Protein AF-A0A956WLN3-F1 (afdb_monomer_lite)

pLDDT: mean 71.47, std 18.74, range [40.53, 96.94]

Radius of gyration: 39.25 Å; chains: 1; bounding box: 76×73×171 Å

Structure (mmCIF, N/CA/C/O backbone):
data_AF-A0A956WLN3-F1
#
_entry.id   AF-A0A956WLN3-F1
#
loop_
_atom_site.group_PDB
_atom_site.id
_atom_site.type_symbol
_atom_site.label_atom_id
_atom_site.label_alt_id
_atom_site.label_comp_id
_atom_site.label_asym_id
_atom_site.label_entity_id
_atom_site.label_seq_id
_atom_site.pdbx_PDB_ins_code
_atom_site.Cartn_x
_atom_site.Cartn_y
_atom_site.Cartn_z
_atom_site.occupancy
_atom_site.B_iso_or_equiv
_atom_site.auth_seq_id
_atom_site.auth_comp_id
_atom_site.auth_asym_id
_atom_site.auth_atom_id
_atom_site.pdbx_PDB_model_num
ATOM 1 N N . MET A 1 1 ? 32.092 -41.148 -81.236 1.00 49.31 1 MET A N 1
ATOM 2 C CA . MET A 1 1 ? 33.300 -40.327 -81.467 1.00 49.31 1 MET A CA 1
ATOM 3 C C . MET A 1 1 ? 32.969 -38.891 -81.099 1.00 49.31 1 MET A C 1
ATOM 5 O O . MET A 1 1 ? 31.841 -38.477 -81.326 1.00 49.31 1 MET A O 1
ATOM 9 N N . THR A 1 2 ? 33.966 -38.183 -80.565 1.00 43.91 2 THR A N 1
ATOM 10 C CA . THR A 1 2 ? 34.024 -36.736 -80.270 1.00 43.91 2 THR A CA 1
ATOM 11 C C . THR A 1 2 ? 33.363 -36.220 -78.984 1.00 43.91 2 THR A C 1
ATOM 13 O O . THR A 1 2 ? 32.151 -36.186 -78.818 1.00 43.91 2 THR A O 1
ATOM 16 N N . ARG A 1 3 ? 34.268 -35.825 -78.082 1.00 56.28 3 ARG A N 1
ATOM 17 C CA . ARG A 1 3 ? 34.122 -35.131 -76.802 1.00 56.28 3 ARG A CA 1
ATOM 18 C C . ARG A 1 3 ? 33.841 -33.640 -77.013 1.00 56.28 3 ARG A C 1
ATOM 20 O O . ARG A 1 3 ? 34.375 -33.089 -77.966 1.00 56.28 3 ARG A O 1
ATOM 27 N N . LEU A 1 4 ? 33.156 -33.011 -76.059 1.00 54.00 4 LEU A N 1
ATOM 28 C CA . LEU A 1 4 ? 33.260 -31.592 -75.657 1.00 54.00 4 LEU A CA 1
ATOM 29 C C . LEU A 1 4 ? 32.467 -31.478 -74.334 1.00 54.00 4 LEU A C 1
ATOM 31 O O . LEU A 1 4 ? 31.247 -31.491 -74.360 1.00 54.00 4 LEU A O 1
ATOM 35 N N . LEU A 1 5 ? 33.040 -31.664 -73.137 1.00 58.50 5 LEU A N 1
ATOM 36 C CA . LEU A 1 5 ? 33.904 -30.719 -72.407 1.00 58.50 5 LEU A CA 1
ATOM 37 C C . LEU A 1 5 ? 33.408 -29.267 -72.509 1.00 58.50 5 LEU A C 1
ATOM 39 O O . LEU A 1 5 ? 33.909 -28.486 -73.305 1.00 58.50 5 LEU A O 1
ATOM 43 N N . THR A 1 6 ? 32.426 -28.927 -71.676 1.00 60.03 6 THR A N 1
ATOM 44 C CA . THR A 1 6 ? 32.098 -27.557 -71.239 1.00 60.03 6 THR A CA 1
ATOM 45 C C . THR A 1 6 ? 31.729 -27.662 -69.756 1.00 60.03 6 THR A C 1
ATOM 47 O O . THR A 1 6 ? 30.689 -28.185 -69.387 1.00 60.03 6 THR A O 1
ATOM 50 N N . ALA A 1 7 ? 32.742 -27.585 -68.896 1.00 58.19 7 ALA A N 1
ATOM 51 C CA . ALA A 1 7 ? 33.075 -26.379 -68.140 1.00 58.19 7 ALA A CA 1
ATOM 52 C C . ALA A 1 7 ? 32.061 -26.129 -67.012 1.00 58.19 7 ALA A C 1
ATOM 54 O O . ALA A 1 7 ? 31.076 -25.416 -67.168 1.00 58.19 7 ALA A O 1
ATOM 55 N N . VAL A 1 8 ? 32.365 -26.740 -65.862 1.00 58.62 8 VAL A N 1
ATOM 56 C CA . VAL A 1 8 ? 31.900 -26.330 -64.534 1.00 58.62 8 VAL A CA 1
ATOM 57 C C . VAL A 1 8 ? 32.289 -24.864 -64.366 1.00 58.62 8 VAL A C 1
ATOM 59 O O . VAL A 1 8 ? 33.438 -24.551 -64.059 1.00 58.62 8 VAL A O 1
ATOM 62 N N . LEU A 1 9 ? 31.355 -23.959 -64.643 1.00 52.94 9 LEU A N 1
ATOM 63 C CA . LEU A 1 9 ? 31.521 -22.543 -64.351 1.00 52.94 9 LEU A CA 1
ATOM 64 C C . LEU A 1 9 ? 31.089 -22.353 -62.899 1.00 52.94 9 LEU A C 1
ATOM 66 O O . LEU A 1 9 ? 29.941 -22.056 -62.583 1.00 52.94 9 LEU A O 1
ATOM 70 N N . LEU A 1 10 ? 32.051 -22.638 -62.022 1.00 55.50 10 LEU A N 1
ATOM 71 C CA . LEU A 1 10 ? 32.087 -22.217 -60.633 1.00 55.50 10 LEU A CA 1
ATOM 72 C C . LEU A 1 10 ? 31.937 -20.689 -60.629 1.00 55.50 10 LEU A C 1
ATOM 74 O O . LEU A 1 10 ? 32.915 -19.961 -60.801 1.00 55.50 10 LEU A O 1
ATOM 78 N N . ALA A 1 11 ? 30.704 -20.201 -60.509 1.00 55.75 11 ALA A N 1
ATOM 79 C CA . ALA A 1 11 ? 30.428 -18.798 -60.250 1.00 55.75 11 ALA A CA 1
ATOM 80 C C . ALA A 1 11 ? 30.860 -18.504 -58.810 1.00 55.75 11 ALA A C 1
ATOM 82 O O . ALA A 1 11 ? 30.070 -18.517 -57.871 1.00 55.75 11 ALA A O 1
ATOM 83 N N . LEU A 1 12 ? 32.163 -18.288 -58.656 1.00 60.09 12 LEU A N 1
ATOM 84 C CA . LEU A 1 12 ? 32.801 -17.714 -57.486 1.00 60.09 12 LEU A CA 1
ATOM 85 C C . LEU A 1 12 ? 32.462 -16.217 -57.500 1.00 60.09 12 LEU A C 1
ATOM 87 O O . LEU A 1 12 ? 33.291 -15.369 -57.820 1.00 60.09 12 LEU A O 1
ATOM 91 N N . VAL A 1 13 ? 31.190 -15.899 -57.243 1.00 61.19 13 VAL A N 1
ATOM 92 C CA . VAL A 1 13 ? 30.784 -14.539 -56.903 1.00 61.19 13 VAL A CA 1
ATOM 93 C C . VAL A 1 13 ? 31.215 -14.305 -55.469 1.00 61.19 13 VAL A C 1
ATOM 95 O O . VAL A 1 13 ? 30.604 -14.746 -54.502 1.00 61.19 13 VAL A O 1
ATOM 98 N N . ILE A 1 14 ? 32.375 -13.668 -55.405 1.00 62.56 14 ILE A N 1
ATOM 99 C CA . ILE A 1 14 ? 32.958 -12.980 -54.270 1.00 62.56 14 ILE A CA 1
ATOM 100 C C . ILE A 1 14 ? 31.840 -12.165 -53.616 1.00 62.56 14 ILE A C 1
ATOM 102 O O . ILE A 1 14 ? 31.457 -11.110 -54.122 1.00 62.56 14 ILE A O 1
ATOM 106 N 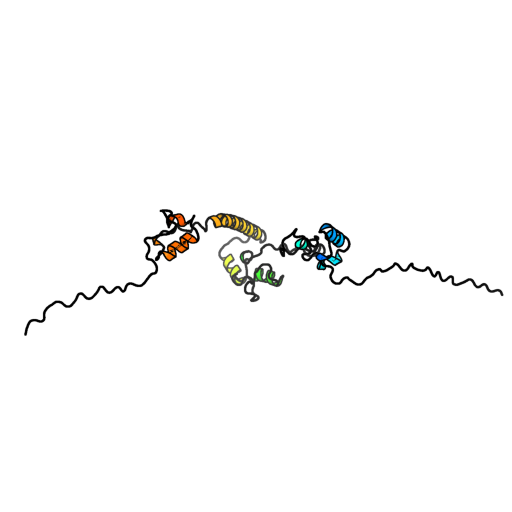N . PHE A 1 15 ? 31.288 -12.680 -52.517 1.00 54.53 15 PHE A N 1
ATOM 107 C CA . PHE A 1 15 ? 30.523 -11.855 -51.596 1.00 54.53 15 PHE A CA 1
ATOM 108 C C . PHE A 1 15 ? 31.480 -10.755 -51.138 1.00 54.53 15 PHE A C 1
ATOM 110 O O . PHE A 1 15 ? 32.553 -11.089 -50.619 1.00 54.53 15 PHE A O 1
ATOM 117 N N . PRO A 1 16 ? 31.171 -9.465 -51.360 1.00 54.12 16 PRO A N 1
ATOM 118 C CA . PRO A 1 16 ? 31.933 -8.420 -50.712 1.00 54.12 16 PRO A CA 1
ATOM 119 C C . PRO A 1 16 ? 31.857 -8.712 -49.217 1.00 54.12 16 PRO A C 1
ATOM 121 O O . PRO A 1 16 ? 30.769 -8.799 -48.648 1.00 54.12 16 PRO A O 1
ATOM 124 N N . ALA A 1 17 ? 33.024 -8.945 -48.617 1.00 55.25 17 ALA A N 1
ATOM 125 C CA . ALA A 1 17 ? 33.195 -8.914 -47.183 1.00 55.25 17 ALA A CA 1
ATOM 126 C C . ALA A 1 17 ? 32.716 -7.533 -46.737 1.00 55.25 17 ALA A C 1
ATOM 128 O O . ALA A 1 17 ? 33.436 -6.542 -46.859 1.00 55.25 17 ALA A O 1
ATOM 129 N N . LEU A 1 18 ? 31.452 -7.478 -46.322 1.00 58.72 18 LEU A N 1
ATOM 130 C CA . LEU A 1 18 ? 30.891 -6.362 -45.593 1.00 58.72 18 LEU A CA 1
ATOM 131 C C . LEU A 1 18 ? 31.819 -6.158 -44.391 1.00 58.72 18 LEU A C 1
ATOM 133 O O . LEU A 1 18 ? 32.010 -7.102 -43.615 1.00 58.72 18 LEU A O 1
ATOM 137 N N . PRO A 1 19 ? 32.478 -4.996 -44.268 1.00 50.56 19 PRO A N 1
ATOM 138 C CA . PRO A 1 19 ? 33.301 -4.721 -43.110 1.00 50.56 19 PRO A CA 1
ATOM 139 C C . PRO A 1 19 ? 32.403 -4.740 -41.872 1.00 50.56 19 PRO A C 1
ATOM 141 O O . PRO A 1 19 ? 31.558 -3.872 -41.699 1.00 50.56 19 PRO A O 1
ATOM 144 N N . GLY A 1 20 ? 32.595 -5.764 -41.041 1.00 51.44 20 GLY A N 1
ATOM 145 C CA . GLY A 1 20 ? 32.245 -5.754 -39.627 1.00 51.44 20 GLY A CA 1
ATOM 146 C C . GLY A 1 20 ? 30.776 -5.504 -39.311 1.00 51.44 20 GLY A C 1
ATOM 147 O O . GLY A 1 20 ? 30.455 -4.518 -38.659 1.00 51.44 20 GLY A O 1
ATOM 148 N N . ALA A 1 21 ? 29.908 -6.466 -39.625 1.00 49.81 21 ALA A N 1
ATOM 149 C CA . ALA A 1 21 ? 28.783 -6.734 -38.737 1.00 49.81 21 ALA A CA 1
ATOM 150 C C . ALA A 1 21 ? 29.370 -7.310 -37.434 1.00 49.81 21 ALA A C 1
ATOM 152 O O . ALA A 1 21 ? 29.538 -8.519 -37.273 1.00 49.81 21 ALA A O 1
ATOM 153 N N . GLY A 1 22 ? 29.844 -6.411 -36.570 1.00 44.16 22 GLY A N 1
ATOM 154 C CA . GLY A 1 22 ? 30.389 -6.717 -35.257 1.00 44.16 22 GLY A CA 1
ATOM 155 C C . GLY A 1 22 ? 29.268 -7.151 -34.328 1.00 44.16 22 GLY A C 1
ATOM 156 O O . GLY A 1 22 ? 28.856 -6.394 -33.460 1.00 44.16 22 GLY A O 1
ATOM 157 N N . TRP A 1 23 ? 28.774 -8.371 -34.506 1.00 45.31 23 TRP A N 1
ATOM 158 C CA . TRP A 1 23 ? 27.867 -9.026 -33.568 1.00 45.31 23 TRP A CA 1
ATOM 159 C C . TRP A 1 23 ? 28.671 -9.517 -32.363 1.00 45.31 23 TRP A C 1
ATOM 161 O O . TRP A 1 23 ? 28.965 -10.700 -32.220 1.00 45.31 23 TRP A O 1
ATOM 171 N N . ALA A 1 24 ? 29.126 -8.564 -31.552 1.00 43.66 24 ALA A N 1
ATOM 172 C CA . ALA A 1 24 ? 29.650 -8.774 -30.208 1.00 43.66 24 ALA A CA 1
ATOM 173 C C . ALA A 1 24 ? 29.737 -7.425 -29.476 1.00 43.66 24 ALA A C 1
ATOM 175 O O . ALA A 1 24 ? 30.825 -6.867 -29.325 1.00 43.66 24 ALA A O 1
ATOM 176 N N . ARG A 1 25 ? 28.577 -6.911 -29.051 1.00 43.78 25 ARG A N 1
ATOM 177 C CA . ARG A 1 25 ? 28.346 -6.252 -27.750 1.00 43.78 25 ARG A CA 1
ATOM 178 C C . ARG A 1 25 ? 26.844 -5.970 -27.583 1.00 43.78 25 ARG A C 1
ATOM 180 O O . ARG A 1 25 ? 26.417 -4.832 -27.530 1.00 43.78 25 ARG A O 1
ATOM 187 N N . GLN A 1 26 ? 26.051 -7.034 -27.476 1.00 49.06 26 GLN A N 1
ATOM 188 C CA . GLN A 1 26 ? 24.726 -6.976 -26.836 1.00 49.06 26 GLN A CA 1
ATOM 189 C C . GLN A 1 26 ? 24.875 -7.182 -25.312 1.00 49.06 26 GLN A C 1
ATOM 191 O O . GLN A 1 26 ? 24.087 -7.867 -24.675 1.00 49.06 26 GLN A O 1
ATOM 196 N N . ALA A 1 27 ? 25.983 -6.703 -24.745 1.00 50.28 27 ALA A N 1
ATOM 197 C CA . ALA A 1 27 ? 26.298 -6.824 -23.331 1.00 50.28 27 ALA A CA 1
ATOM 198 C C . ALA A 1 27 ? 26.457 -5.390 -22.826 1.00 50.28 27 ALA A C 1
ATOM 200 O O . ALA A 1 27 ? 27.398 -4.720 -23.256 1.00 50.28 27 ALA A O 1
ATOM 201 N N . ASP A 1 28 ? 25.489 -4.961 -22.016 1.00 59.41 28 ASP A N 1
ATOM 202 C CA . ASP A 1 28 ? 25.242 -3.594 -21.535 1.00 59.41 28 ASP A CA 1
ATOM 203 C C . ASP A 1 28 ? 24.690 -2.625 -22.593 1.00 59.41 28 ASP A C 1
ATOM 205 O O . ASP A 1 28 ? 25.288 -1.591 -22.884 1.00 59.41 28 ASP A O 1
ATOM 209 N N . LEU A 1 29 ? 23.535 -2.951 -23.185 1.00 76.94 29 LEU A N 1
ATOM 210 C CA . LEU A 1 29 ? 22.661 -1.897 -23.701 1.00 76.94 29 LEU A CA 1
ATOM 211 C C . LEU A 1 29 ? 21.848 -1.381 -22.509 1.00 76.94 29 LEU A C 1
ATOM 213 O O . LEU A 1 29 ? 20.943 -2.072 -22.059 1.00 76.94 29 LEU A O 1
ATOM 217 N N . ASP A 1 30 ? 22.234 -0.225 -21.976 1.00 83.50 30 ASP A N 1
ATOM 218 C CA . ASP A 1 30 ? 21.549 0.465 -20.881 1.00 83.50 30 ASP A CA 1
ATOM 219 C C . ASP A 1 30 ? 21.181 1.898 -21.303 1.00 83.50 30 ASP A C 1
ATOM 221 O O . ASP A 1 30 ? 21.692 2.420 -22.298 1.00 83.50 30 ASP A O 1
ATOM 225 N N . CYS A 1 31 ? 20.316 2.565 -20.539 1.00 86.62 31 CYS A N 1
ATOM 226 C CA . CYS A 1 31 ? 19.835 3.909 -20.868 1.00 86.62 31 CYS A CA 1
ATOM 227 C C . CYS A 1 31 ? 20.915 5.002 -20.950 1.00 86.62 31 CYS A C 1
ATOM 229 O O . CYS A 1 31 ? 20.678 6.063 -21.525 1.00 86.62 31 CYS A O 1
ATOM 231 N N . ARG A 1 32 ? 22.126 4.765 -20.434 1.00 87.69 32 ARG A N 1
ATOM 232 C CA . ARG A 1 32 ? 23.269 5.686 -20.557 1.00 87.69 32 ARG A CA 1
ATOM 233 C C . ARG A 1 32 ? 23.931 5.616 -21.929 1.00 87.69 32 ARG A C 1
ATOM 235 O O . ARG A 1 32 ? 24.808 6.434 -22.207 1.00 87.69 32 ARG A O 1
ATOM 242 N N . ALA A 1 33 ? 23.554 4.649 -22.764 1.00 87.12 33 ALA A N 1
ATOM 243 C CA . ALA A 1 33 ? 24.048 4.523 -24.128 1.00 87.12 33 ALA A CA 1
ATOM 244 C C . ALA A 1 33 ? 23.453 5.570 -25.088 1.00 87.12 33 ALA A C 1
ATOM 246 O O . ALA A 1 33 ? 24.007 5.752 -26.171 1.00 87.12 33 ALA A O 1
ATOM 247 N N . PHE A 1 34 ? 22.377 6.263 -24.696 1.00 88.06 34 PHE A N 1
ATOM 248 C CA . PHE A 1 34 ? 21.660 7.227 -25.534 1.00 88.06 34 PHE A CA 1
ATOM 249 C C . PHE A 1 34 ? 21.891 8.666 -25.071 1.00 88.06 34 PHE A C 1
ATOM 251 O O . PHE A 1 34 ? 21.936 8.950 -23.871 1.00 88.06 34 PHE A O 1
ATOM 258 N N . GLU A 1 35 ? 22.020 9.595 -26.023 1.00 87.00 35 GLU A N 1
ATOM 259 C CA . GLU A 1 35 ? 22.182 11.019 -25.708 1.00 87.00 35 GLU A CA 1
ATOM 260 C C . GLU A 1 35 ? 20.833 11.688 -25.409 1.00 87.00 35 GLU A C 1
ATOM 262 O O . GLU A 1 35 ? 20.783 12.680 -24.677 1.00 87.00 35 GLU A O 1
ATOM 267 N N . THR A 1 36 ? 19.736 11.150 -25.959 1.00 85.69 36 THR A N 1
ATOM 268 C CA . THR A 1 36 ? 18.380 11.703 -25.815 1.00 85.69 36 THR A CA 1
ATOM 269 C C . THR A 1 36 ? 17.303 10.619 -25.717 1.00 85.69 36 THR A C 1
ATOM 271 O O . THR A 1 36 ? 17.479 9.515 -26.229 1.00 85.69 36 THR A O 1
ATOM 274 N N . PHE A 1 37 ? 16.161 10.965 -25.112 1.00 87.19 37 PHE A N 1
ATOM 275 C CA . PHE A 1 37 ? 14.971 10.106 -25.036 1.00 87.19 37 PHE A CA 1
ATOM 276 C C . PHE A 1 37 ? 14.446 9.708 -26.425 1.00 87.19 37 PHE A C 1
ATOM 278 O O . PHE A 1 37 ? 14.154 8.543 -26.673 1.00 87.19 37 PHE A O 1
ATOM 285 N N . ASP A 1 38 ? 14.415 10.648 -27.374 1.00 89.25 38 ASP A N 1
ATOM 286 C CA . ASP A 1 38 ? 13.974 10.375 -28.749 1.00 89.25 38 ASP A CA 1
ATOM 287 C C . ASP A 1 38 ? 14.869 9.347 -29.464 1.00 89.25 38 ASP A C 1
ATOM 289 O O . ASP A 1 38 ? 14.392 8.551 -30.271 1.00 89.25 38 ASP A O 1
ATOM 293 N N . GLU A 1 39 ? 16.172 9.349 -29.170 1.00 87.44 39 GLU A N 1
ATOM 294 C CA . GLU A 1 39 ? 17.125 8.379 -29.714 1.00 87.44 39 GLU A CA 1
ATOM 295 C C . GLU A 1 39 ? 16.908 6.979 -29.123 1.00 87.44 39 GLU A C 1
ATOM 297 O O . GLU A 1 39 ? 16.937 5.995 -29.865 1.00 87.44 39 GLU A O 1
ATOM 302 N N . ALA A 1 40 ? 16.632 6.893 -27.818 1.00 88.00 40 ALA A N 1
ATOM 303 C CA . ALA A 1 40 ? 16.296 5.639 -27.145 1.00 88.00 40 ALA A CA 1
ATOM 304 C C . ALA A 1 40 ? 14.993 5.034 -27.701 1.00 88.00 40 ALA A C 1
ATOM 306 O O . ALA A 1 40 ? 14.968 3.862 -28.080 1.00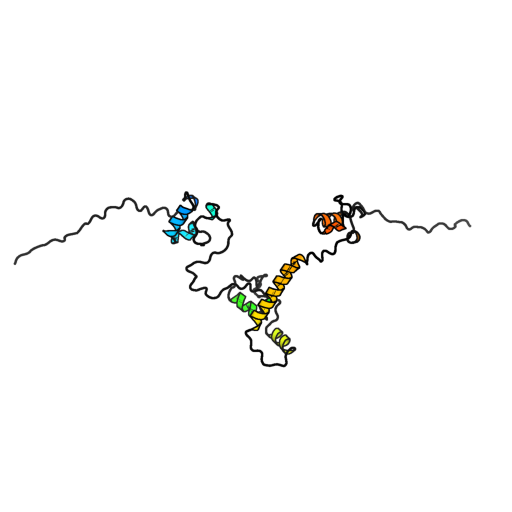 88.00 40 ALA A O 1
ATOM 307 N N . ASN A 1 41 ? 13.947 5.848 -27.873 1.00 86.94 41 ASN A N 1
ATOM 308 C CA . ASN A 1 41 ? 12.674 5.405 -28.450 1.00 86.94 41 ASN A CA 1
ATOM 309 C C . ASN A 1 41 ? 12.783 5.014 -29.927 1.00 86.94 41 ASN A C 1
ATOM 311 O O . ASN A 1 41 ? 12.155 4.052 -30.371 1.00 86.94 41 ASN A O 1
ATOM 315 N N . ALA A 1 42 ? 13.601 5.725 -30.709 1.00 87.50 42 ALA A N 1
ATOM 316 C CA . ALA A 1 42 ? 13.873 5.341 -32.091 1.00 87.50 42 ALA A CA 1
ATOM 317 C C . ALA A 1 42 ? 14.574 3.976 -32.163 1.00 87.50 42 ALA A C 1
ATOM 319 O O . ALA A 1 42 ? 14.228 3.149 -33.006 1.00 87.50 42 ALA A O 1
ATOM 320 N N . TYR A 1 43 ? 15.518 3.722 -31.254 1.00 85.81 43 TYR A N 1
ATOM 321 C CA . TYR A 1 43 ? 16.186 2.429 -31.145 1.00 85.81 43 TYR A CA 1
ATOM 322 C C . TYR A 1 43 ? 15.213 1.311 -30.739 1.00 85.81 43 TYR A C 1
ATOM 324 O O . TYR A 1 43 ? 15.214 0.248 -31.363 1.00 85.81 43 TYR A O 1
ATOM 332 N N . TYR A 1 44 ? 14.354 1.562 -29.747 1.00 84.12 44 TYR A N 1
ATOM 333 C CA . TYR A 1 44 ? 13.301 0.641 -29.308 1.00 84.12 44 TYR A CA 1
ATOM 334 C C . TYR A 1 44 ? 12.342 0.270 -30.451 1.00 84.12 44 TYR A C 1
ATOM 336 O O . TYR A 1 44 ? 12.091 -0.908 -30.704 1.00 84.12 44 TYR A O 1
ATOM 344 N N . ALA A 1 45 ? 11.883 1.259 -31.225 1.00 82.69 45 ALA A N 1
ATOM 345 C CA . ALA A 1 45 ? 10.978 1.042 -32.355 1.00 82.69 45 ALA A CA 1
ATOM 346 C C . ALA A 1 45 ? 11.586 0.166 -33.470 1.00 82.69 45 ALA A C 1
ATOM 348 O O . ALA A 1 45 ? 10.861 -0.522 -34.194 1.00 82.69 45 ALA A O 1
ATOM 349 N N . GLU A 1 46 ? 12.912 0.183 -33.624 1.00 82.94 46 GLU A N 1
ATOM 350 C CA . GLU A 1 46 ? 13.634 -0.663 -34.579 1.00 82.94 46 GLU A CA 1
ATOM 351 C C . GLU A 1 46 ? 13.959 -2.058 -34.016 1.00 82.94 46 GLU A C 1
ATOM 353 O O . GLU A 1 46 ? 14.161 -3.000 -34.791 1.00 82.94 46 GLU A O 1
ATOM 358 N N . GLN A 1 47 ? 14.019 -2.203 -32.689 1.00 79.94 47 GLN A N 1
ATOM 359 C CA . GLN A 1 47 ? 14.436 -3.416 -31.981 1.00 79.94 47 GLN A CA 1
ATOM 360 C C . GLN A 1 47 ? 13.550 -3.670 -30.747 1.00 79.94 47 GLN A C 1
ATOM 362 O O . GLN A 1 47 ? 14.027 -3.547 -29.619 1.00 79.94 47 GLN A O 1
ATOM 367 N N . PRO A 1 48 ? 12.285 -4.093 -30.934 1.00 66.88 48 PRO A N 1
ATOM 368 C CA . PRO A 1 48 ? 11.359 -4.336 -29.822 1.00 66.88 48 PRO A CA 1
ATOM 369 C C . PRO A 1 48 ? 11.831 -5.466 -28.892 1.00 66.88 48 PRO A C 1
ATOM 371 O O . PRO A 1 48 ? 11.506 -5.484 -27.714 1.00 66.88 48 PRO A O 1
ATOM 374 N N . ASP A 1 49 ? 12.674 -6.380 -29.383 1.00 69.69 49 ASP A N 1
ATOM 375 C CA . ASP A 1 49 ? 13.285 -7.438 -28.565 1.00 69.69 49 ASP A CA 1
ATOM 376 C C . ASP A 1 49 ? 14.321 -6.895 -27.551 1.00 69.69 49 ASP A C 1
ATOM 378 O O . ASP A 1 49 ? 14.792 -7.642 -26.694 1.00 69.69 49 ASP A O 1
ATOM 382 N N . ALA A 1 50 ? 14.715 -5.618 -27.658 1.00 67.25 50 ALA A N 1
ATOM 383 C CA . ALA A 1 50 ? 15.596 -4.945 -26.703 1.00 67.25 50 ALA A CA 1
ATOM 384 C C . ALA A 1 50 ? 14.840 -4.367 -25.493 1.00 67.25 50 ALA A C 1
ATOM 386 O O . ALA A 1 50 ? 15.505 -3.904 -24.567 1.00 67.25 50 ALA A O 1
ATOM 387 N N . ALA A 1 51 ? 13.498 -4.430 -25.490 1.00 66.38 51 ALA A N 1
ATOM 388 C CA . ALA A 1 51 ? 12.619 -3.847 -24.476 1.00 66.38 51 ALA A CA 1
ATOM 389 C C . ALA A 1 51 ? 13.094 -4.135 -23.050 1.00 66.38 51 ALA A C 1
ATOM 391 O O . ALA A 1 51 ? 13.437 -3.217 -22.324 1.00 66.38 51 ALA A O 1
ATOM 392 N N . SER A 1 52 ? 13.330 -5.403 -22.708 1.00 66.88 52 SER A N 1
ATOM 393 C CA . SER A 1 52 ? 13.720 -5.805 -21.348 1.00 66.88 52 SER A CA 1
ATOM 394 C C . SER A 1 52 ? 15.050 -5.232 -20.822 1.00 66.88 52 SER A C 1
ATOM 396 O O . SER A 1 52 ? 15.437 -5.552 -19.703 1.00 66.88 52 SER A O 1
ATOM 398 N N . ALA A 1 53 ? 15.822 -4.511 -21.642 1.00 76.62 53 ALA A N 1
ATOM 399 C CA . ALA A 1 53 ? 17.077 -3.873 -21.240 1.00 76.62 53 ALA A CA 1
ATOM 400 C C . ALA A 1 53 ? 16.992 -2.336 -21.126 1.00 76.62 53 ALA A C 1
ATOM 402 O O . ALA A 1 53 ? 17.901 -1.733 -20.552 1.00 76.62 53 ALA A O 1
ATOM 403 N N . ILE A 1 54 ? 15.966 -1.706 -21.713 1.00 82.12 54 ILE A N 1
ATOM 404 C CA . ILE A 1 54 ? 15.838 -0.237 -21.825 1.00 82.12 54 ILE A CA 1
ATOM 405 C C . ILE A 1 54 ? 14.412 0.297 -21.569 1.00 82.12 54 ILE A C 1
ATOM 407 O O . ILE A 1 54 ? 14.256 1.505 -21.444 1.00 82.12 54 ILE A O 1
ATOM 411 N N . ASP A 1 55 ? 13.420 -0.585 -21.487 1.00 84.00 55 ASP A N 1
ATOM 412 C CA . ASP A 1 55 ? 11.989 -0.383 -21.211 1.00 84.00 55 ASP A CA 1
ATOM 413 C C . ASP A 1 55 ? 11.653 -1.388 -20.087 1.00 84.00 55 ASP A C 1
ATOM 415 O O . ASP A 1 55 ? 11.333 -2.558 -20.325 1.00 84.00 55 ASP A O 1
ATOM 419 N N . ASP A 1 56 ? 11.965 -0.981 -18.850 1.00 77.44 56 ASP A N 1
ATOM 420 C CA . ASP A 1 56 ? 11.975 -1.860 -17.670 1.00 77.44 56 ASP A CA 1
ATOM 421 C C . ASP A 1 56 ? 10.550 -2.253 -17.233 1.00 77.44 56 ASP A C 1
ATOM 423 O O . ASP A 1 56 ? 10.370 -3.306 -16.612 1.00 77.44 56 ASP A O 1
ATOM 427 N N . ASP A 1 57 ? 9.553 -1.415 -17.522 1.00 79.38 57 ASP A N 1
ATOM 428 C CA . ASP A 1 57 ? 8.147 -1.606 -17.160 1.00 79.38 57 ASP A CA 1
ATOM 429 C C . ASP A 1 57 ? 7.279 -2.108 -18.327 1.00 79.38 57 ASP A C 1
ATOM 431 O O . ASP A 1 57 ? 6.232 -2.712 -18.078 1.00 79.38 57 ASP A O 1
ATOM 435 N N . GLY A 1 58 ? 7.755 -2.009 -19.569 1.00 80.44 58 GLY A N 1
ATOM 436 C CA . GLY A 1 58 ? 7.123 -2.597 -20.746 1.00 80.44 58 GLY A CA 1
ATOM 437 C C . GLY A 1 58 ? 5.986 -1.748 -21.311 1.00 80.44 58 GLY A C 1
ATOM 438 O O . GLY A 1 58 ? 5.100 -2.302 -21.973 1.00 80.44 58 GLY A O 1
ATOM 439 N N . ASP A 1 59 ? 5.959 -0.438 -21.037 1.00 82.25 59 ASP A N 1
ATOM 440 C CA . ASP A 1 59 ? 4.898 0.460 -21.514 1.00 82.25 59 ASP A CA 1
ATOM 441 C C . ASP A 1 59 ? 5.055 0.884 -22.978 1.00 82.25 59 ASP A C 1
ATOM 443 O O . ASP A 1 59 ? 4.107 1.394 -23.591 1.00 82.25 59 ASP A O 1
ATOM 447 N N . GLY A 1 60 ? 6.207 0.582 -23.579 1.00 82.19 60 GLY A N 1
ATOM 448 C CA . GLY A 1 60 ? 6.527 0.970 -24.945 1.00 82.19 60 GLY A CA 1
ATOM 449 C C . GLY A 1 60 ? 7.235 2.314 -25.063 1.00 82.19 60 GLY A C 1
ATOM 450 O O . GLY A 1 60 ? 7.483 2.760 -26.191 1.00 82.19 60 GLY A O 1
ATOM 451 N N . GLU A 1 61 ? 7.570 2.939 -23.942 1.00 84.44 61 GLU A N 1
ATOM 452 C CA . GLU A 1 61 ? 8.486 4.060 -23.821 1.00 84.44 61 GLU A CA 1
ATOM 453 C C . GLU A 1 61 ? 9.805 3.529 -23.232 1.00 84.44 61 GLU A C 1
ATOM 455 O O . GLU A 1 61 ? 9.833 2.631 -22.404 1.00 84.44 61 GLU A O 1
ATOM 460 N N . ALA A 1 62 ? 10.941 3.981 -23.770 1.00 88.88 62 ALA A N 1
ATOM 461 C CA . ALA A 1 62 ? 12.249 3.518 -23.319 1.00 88.88 62 ALA A CA 1
ATOM 462 C C . ALA A 1 62 ? 13.007 4.641 -22.610 1.00 88.88 62 ALA A C 1
ATOM 464 O O . ALA A 1 62 ? 13.186 5.740 -23.149 1.00 88.88 62 ALA A O 1
ATOM 465 N N . CYS A 1 63 ? 13.592 4.324 -21.457 1.00 88.06 63 CYS A N 1
ATOM 466 C CA . CYS A 1 63 ? 14.478 5.193 -20.686 1.00 88.06 63 CYS A CA 1
ATOM 467 C C . CYS A 1 63 ? 13.849 6.498 -20.150 1.00 88.06 63 CYS A C 1
ATOM 469 O O . CYS A 1 63 ? 14.578 7.404 -19.730 1.00 88.06 63 CYS A O 1
ATOM 471 N N . GLU A 1 64 ? 12.528 6.601 -20.108 1.00 84.50 64 GLU A N 1
ATOM 472 C CA . GLU A 1 64 ? 11.696 7.637 -19.484 1.00 84.50 64 GLU A CA 1
ATOM 473 C C . GLU A 1 64 ? 12.115 7.944 -18.040 1.00 84.50 64 GLU A C 1
ATOM 475 O O . GLU A 1 64 ? 12.304 9.116 -17.683 1.00 84.50 64 GLU A O 1
ATOM 480 N N . VAL A 1 65 ? 12.418 6.912 -17.245 1.00 83.62 65 VAL A N 1
ATOM 481 C CA . VAL A 1 65 ? 12.968 7.066 -15.888 1.00 83.62 65 VAL A CA 1
ATOM 482 C C . VAL A 1 65 ? 14.371 7.686 -15.896 1.00 83.62 65 VAL A C 1
ATOM 484 O O . VAL A 1 65 ? 14.707 8.510 -15.039 1.00 83.62 65 VAL A O 1
ATOM 487 N N . TYR A 1 66 ? 15.232 7.298 -16.842 1.00 85.56 66 TYR A N 1
ATOM 488 C CA . TYR A 1 66 ? 16.611 7.797 -16.913 1.00 85.56 66 TYR A CA 1
ATOM 489 C C . TYR A 1 66 ? 16.669 9.261 -17.361 1.00 85.56 66 TYR A C 1
ATOM 491 O O . TYR A 1 66 ? 17.464 10.042 -16.830 1.00 85.56 66 TYR A O 1
ATOM 499 N N . PHE A 1 67 ? 15.805 9.646 -18.300 1.00 85.12 67 PHE A N 1
ATOM 500 C CA . PHE A 1 67 ? 15.672 11.026 -18.762 1.00 85.12 67 PHE A CA 1
ATOM 501 C C . PHE A 1 67 ? 14.800 11.894 -17.838 1.00 85.12 67 PHE A C 1
ATOM 503 O O . PHE A 1 67 ? 14.672 13.096 -18.080 1.00 85.12 67 PHE A O 1
ATOM 510 N N . GLY A 1 68 ? 14.275 11.323 -16.745 1.00 80.31 68 GLY A N 1
ATOM 511 C CA . GLY A 1 68 ? 13.517 12.034 -15.713 1.00 80.31 68 GLY A CA 1
ATOM 512 C C . GLY A 1 68 ? 12.169 12.558 -16.204 1.00 80.31 68 GLY A C 1
ATOM 513 O O . GLY A 1 68 ? 11.692 13.572 -15.693 1.00 80.31 68 GLY A O 1
ATOM 514 N N . LEU A 1 69 ? 11.609 11.909 -17.225 1.00 78.25 69 LEU A N 1
ATOM 515 C CA . LEU A 1 69 ? 10.279 12.199 -17.751 1.00 78.25 69 LEU A CA 1
ATOM 516 C C . LEU A 1 69 ? 9.196 11.533 -16.891 1.00 78.25 69 LEU A C 1
ATOM 518 O O . LEU A 1 69 ? 8.127 12.111 -16.733 1.00 78.25 69 LEU A O 1
ATOM 522 N N . GLU A 1 70 ? 9.539 10.414 -16.248 1.00 67.88 70 GLU A N 1
ATOM 523 C CA . GLU A 1 70 ? 8.702 9.655 -15.317 1.00 67.88 70 GLU A CA 1
ATOM 524 C C . GLU A 1 70 ? 9.441 9.452 -13.978 1.00 67.88 70 GLU A C 1
ATOM 526 O O . GLU A 1 70 ? 10.673 9.332 -13.914 1.00 67.88 70 GLU A O 1
ATOM 531 N N . THR A 1 71 ? 8.699 9.408 -12.871 1.00 64.50 71 THR A N 1
ATOM 532 C CA . THR A 1 71 ? 9.195 8.813 -11.620 1.00 64.50 71 THR A CA 1
ATOM 533 C C . THR A 1 71 ? 8.919 7.320 -11.661 1.00 64.50 71 THR A C 1
ATOM 535 O O . THR A 1 71 ? 7.863 6.950 -12.141 1.00 64.50 71 THR A O 1
ATOM 538 N N . ARG A 1 72 ? 9.827 6.480 -11.135 1.00 55.50 72 ARG A N 1
ATOM 539 C CA . ARG A 1 72 ? 9.634 5.019 -11.009 1.00 55.50 72 ARG A CA 1
ATOM 540 C C . ARG A 1 72 ? 8.381 4.689 -10.195 1.00 55.50 72 ARG A C 1
ATOM 542 O O . ARG A 1 72 ? 8.481 4.392 -9.004 1.00 55.50 72 ARG A O 1
ATOM 549 N N . ASP A 1 73 ? 7.226 4.751 -10.825 1.00 58.62 73 ASP A N 1
ATOM 550 C CA . ASP A 1 73 ? 6.002 4.161 -10.341 1.00 58.62 73 ASP A CA 1
ATOM 551 C C . ASP A 1 73 ? 5.987 2.760 -10.932 1.00 58.62 73 ASP A C 1
ATOM 553 O O . ASP A 1 73 ? 5.853 2.571 -12.133 1.00 58.62 73 ASP A O 1
ATOM 557 N N . ASN A 1 74 ? 6.237 1.767 -10.084 1.00 51.62 74 ASN A N 1
ATOM 558 C CA . ASN A 1 74 ? 6.254 0.357 -10.457 1.00 51.62 74 ASN A CA 1
ATOM 559 C C . ASN A 1 74 ? 4.808 -0.121 -10.688 1.00 51.62 74 ASN A C 1
ATOM 561 O O . ASN A 1 74 ? 4.294 -0.961 -9.945 1.00 51.62 74 ASN A O 1
ATOM 565 N N . SER A 1 75 ? 4.141 0.472 -11.675 1.00 55.84 75 SER A N 1
ATOM 566 C CA . SER A 1 75 ? 2.843 0.046 -12.176 1.00 55.84 75 SER A CA 1
ATOM 567 C C . SER A 1 75 ? 3.088 -0.974 -13.290 1.00 55.84 75 SER A C 1
ATOM 569 O O . SER A 1 75 ? 3.788 -0.655 -14.244 1.00 55.84 75 SER A O 1
ATOM 571 N N . PRO A 1 76 ? 2.572 -2.211 -13.187 1.00 48.50 76 PRO A N 1
ATOM 572 C CA . PRO A 1 76 ? 2.748 -3.206 -14.237 1.00 48.50 76 PRO A CA 1
ATOM 573 C C . PRO A 1 76 ? 2.044 -2.739 -15.507 1.00 48.50 76 PRO A C 1
ATOM 575 O O . PRO A 1 76 ? 0.833 -2.492 -15.483 1.00 48.50 76 PRO A O 1
ATOM 578 N N . VAL A 1 77 ? 2.780 -2.653 -16.609 1.00 53.62 77 VAL A N 1
ATOM 579 C CA . VAL A 1 77 ? 2.214 -2.283 -17.899 1.00 53.62 77 VAL A CA 1
ATOM 580 C C . VAL A 1 77 ? 1.839 -3.559 -18.654 1.00 53.62 77 VAL A C 1
ATOM 582 O O . VAL A 1 77 ? 2.628 -4.504 -18.712 1.00 53.62 77 VAL A O 1
ATOM 585 N N . PRO A 1 78 ? 0.600 -3.679 -19.162 1.00 48.12 78 PRO A N 1
ATOM 586 C CA . PRO A 1 78 ? 0.148 -4.908 -19.802 1.00 48.12 78 PRO A CA 1
ATOM 587 C C . PRO A 1 78 ? 0.782 -5.116 -21.190 1.00 48.12 78 PRO A C 1
ATOM 589 O O . PRO A 1 78 ? 0.555 -4.337 -22.115 1.00 48.12 78 PRO A O 1
ATOM 592 N N . ASP A 1 79 ? 1.489 -6.239 -21.351 1.00 43.19 79 ASP A N 1
ATOM 593 C CA . ASP A 1 79 ? 2.088 -6.721 -22.603 1.00 43.19 79 ASP A CA 1
ATOM 594 C C . ASP A 1 79 ? 1.107 -6.710 -23.805 1.00 43.19 79 ASP A C 1
ATOM 596 O O . ASP A 1 79 ? 0.060 -7.378 -23.770 1.00 43.19 79 ASP A O 1
ATOM 600 N N . PRO A 1 80 ? 1.465 -6.126 -24.970 1.00 49.38 80 PRO A N 1
ATOM 601 C CA . PRO A 1 80 ? 0.624 -6.175 -26.170 1.00 49.38 80 PRO A CA 1
ATOM 602 C C . PRO A 1 80 ? 0.525 -7.587 -26.781 1.00 49.38 80 PRO A C 1
ATOM 604 O O . PRO A 1 80 ? -0.355 -7.841 -27.610 1.00 49.38 80 PRO A O 1
ATOM 607 N N . ALA A 1 81 ? 1.375 -8.532 -26.357 1.00 46.47 81 ALA A N 1
ATOM 608 C CA . ALA A 1 81 ? 1.312 -9.944 -26.745 1.00 46.47 81 ALA A CA 1
ATOM 609 C C . ALA A 1 81 ? 0.397 -10.806 -25.845 1.00 46.47 81 ALA A C 1
ATOM 611 O O . ALA A 1 81 ? -0.017 -11.883 -26.283 1.00 46.47 81 ALA A O 1
ATOM 612 N N . ALA A 1 82 ? 0.022 -10.327 -24.652 1.00 45.53 82 ALA A N 1
ATOM 613 C CA . ALA A 1 82 ? -0.938 -10.984 -23.752 1.00 45.53 82 ALA A CA 1
ATOM 614 C C . ALA A 1 82 ? -2.410 -10.673 -24.111 1.00 45.53 82 ALA A C 1
ATOM 616 O O . ALA A 1 82 ? -3.340 -11.372 -23.707 1.00 45.53 82 ALA A O 1
ATOM 617 N N . SER A 1 83 ? -2.632 -9.696 -24.998 1.00 47.06 83 SER A N 1
ATOM 618 C CA . SER A 1 83 ? -3.951 -9.191 -25.423 1.00 47.06 83 SER A CA 1
ATOM 619 C C . SER A 1 83 ? -4.834 -10.159 -26.238 1.00 47.06 83 SER A C 1
ATOM 621 O O . SER A 1 83 ? -5.794 -9.741 -26.888 1.00 47.06 83 SER A O 1
ATOM 623 N N . ARG A 1 84 ? -4.540 -11.466 -26.245 1.00 47.28 84 ARG A N 1
ATOM 624 C CA . ARG A 1 84 ? -5.435 -12.490 -26.823 1.00 47.28 84 ARG A CA 1
ATOM 625 C C . ARG A 1 84 ? -5.735 -13.672 -25.899 1.00 47.28 84 ARG A C 1
ATOM 627 O O . ARG A 1 84 ? -6.392 -14.608 -26.353 1.00 47.28 84 ARG A O 1
ATOM 634 N N . ALA A 1 85 ? -5.279 -13.640 -24.647 1.00 44.31 85 ALA A N 1
ATOM 635 C CA . ALA A 1 85 ? -5.613 -14.662 -23.653 1.00 44.31 85 ALA A CA 1
ATOM 636 C C . ALA A 1 85 ? -6.178 -14.092 -22.342 1.00 44.31 85 ALA A C 1
ATOM 638 O O . ALA A 1 85 ? -6.875 -14.823 -21.647 1.00 44.31 85 ALA A O 1
ATOM 639 N N . ASP A 1 86 ? -5.987 -12.803 -22.058 1.00 41.66 86 ASP A N 1
ATOM 640 C CA . ASP A 1 86 ? -6.511 -12.151 -20.851 1.00 41.66 86 ASP A CA 1
ATOM 641 C C . ASP A 1 86 ? -7.819 -11.398 -21.117 1.00 41.66 86 ASP A C 1
ATOM 643 O O . ASP A 1 86 ? -7.988 -10.221 -20.819 1.00 41.66 86 ASP A O 1
ATOM 647 N N . ASP A 1 87 ? -8.782 -12.107 -21.696 1.00 45.31 87 ASP A N 1
ATOM 648 C CA . ASP A 1 87 ? -10.171 -11.657 -21.822 1.00 45.31 87 ASP A CA 1
ATOM 649 C C . ASP A 1 87 ? -10.993 -12.341 -20.713 1.00 45.31 87 ASP A C 1
ATOM 651 O O . ASP A 1 87 ? -11.836 -13.187 -20.998 1.00 45.31 87 ASP A O 1
ATOM 655 N N . ALA A 1 88 ? -10.631 -12.091 -19.441 1.00 45.22 88 ALA A N 1
ATOM 656 C CA . ALA A 1 88 ? -11.469 -12.273 -18.234 1.00 45.22 88 ALA A CA 1
ATOM 657 C C . ALA A 1 88 ? -10.696 -12.102 -16.904 1.00 45.22 88 ALA A C 1
ATOM 659 O O . ALA A 1 88 ? -10.865 -12.898 -15.980 1.00 45.22 88 ALA A O 1
ATOM 660 N N . LYS A 1 89 ? -9.877 -11.061 -16.735 1.00 43.50 89 LYS A N 1
ATOM 661 C CA . LYS A 1 89 ? -9.578 -10.603 -15.370 1.00 43.50 89 LYS A CA 1
ATOM 662 C C . LYS A 1 89 ? -9.460 -9.093 -15.329 1.00 43.50 89 LYS A C 1
ATOM 664 O O . LYS A 1 89 ? -8.411 -8.516 -15.085 1.00 43.50 89 LYS A O 1
ATOM 669 N N . VAL A 1 90 ? -10.608 -8.452 -15.535 1.00 40.53 90 VAL A N 1
ATOM 670 C CA . VAL A 1 90 ? -10.899 -7.259 -14.745 1.00 40.53 90 VAL A CA 1
ATOM 671 C C . VAL A 1 90 ? -10.718 -7.721 -13.304 1.00 40.53 90 VAL A C 1
ATOM 673 O O . VAL A 1 90 ? -11.513 -8.520 -12.807 1.00 40.53 90 VAL A O 1
ATOM 676 N N . THR A 1 91 ? -9.615 -7.328 -12.673 1.00 51.62 91 THR A N 1
ATOM 677 C CA . THR A 1 91 ? -9.506 -7.325 -11.219 1.00 51.62 91 THR A CA 1
ATOM 678 C C . THR A 1 91 ? -10.517 -6.289 -10.751 1.00 51.62 91 THR A C 1
ATOM 680 O O . THR A 1 91 ? -10.190 -5.141 -10.459 1.00 51.62 91 THR A O 1
ATOM 683 N N . ASP A 1 92 ? -11.794 -6.677 -10.784 1.00 58.88 92 ASP A N 1
ATOM 684 C CA . ASP A 1 92 ? -12.736 -6.164 -9.815 1.00 58.88 92 ASP A CA 1
ATOM 685 C C . ASP A 1 92 ? -12.000 -6.297 -8.479 1.00 58.88 92 ASP A C 1
ATOM 687 O O . ASP A 1 92 ? -11.449 -7.362 -8.195 1.00 58.88 92 ASP A O 1
ATOM 691 N N . ASP A 1 93 ? -11.900 -5.191 -7.749 1.00 76.69 93 ASP A N 1
ATOM 692 C CA . ASP A 1 93 ? -11.437 -5.119 -6.363 1.00 76.69 93 ASP A CA 1
ATOM 693 C C . ASP A 1 93 ? -12.363 -6.009 -5.522 1.00 76.69 93 ASP A C 1
ATOM 695 O O . ASP A 1 93 ? -13.345 -5.535 -4.956 1.00 76.69 93 ASP A O 1
ATOM 699 N N . LEU A 1 94 ? -12.157 -7.327 -5.625 1.00 85.81 94 LEU A N 1
ATOM 700 C CA . LEU A 1 94 ? -12.951 -8.344 -4.961 1.00 85.81 94 LEU A CA 1
ATOM 701 C C . LEU A 1 94 ? -12.431 -8.424 -3.544 1.00 85.81 94 LEU A C 1
ATOM 703 O O . LEU A 1 94 ? -11.282 -8.794 -3.334 1.00 85.81 94 LEU A O 1
ATOM 707 N N . ASP A 1 95 ? -13.287 -8.141 -2.580 1.00 91.06 95 ASP A N 1
ATOM 708 C CA . ASP A 1 95 ? -12.966 -8.344 -1.178 1.00 91.06 95 ASP A CA 1
ATOM 709 C C . ASP A 1 95 ? -13.860 -9.431 -0.573 1.00 91.06 95 ASP A C 1
ATOM 711 O O . ASP A 1 95 ? -14.751 -9.997 -1.214 1.00 91.06 95 ASP A O 1
ATOM 715 N N . CYS A 1 96 ? -13.622 -9.764 0.694 1.00 92.12 96 CYS A N 1
ATOM 716 C CA . CYS A 1 96 ? -14.424 -10.769 1.381 1.00 92.12 96 CYS A CA 1
ATOM 717 C C . CYS A 1 96 ? -15.920 -10.420 1.446 1.00 92.12 96 CYS A C 1
ATOM 719 O O . CYS A 1 96 ? -16.737 -11.315 1.645 1.00 92.12 96 CYS A O 1
ATOM 721 N N . GLU A 1 97 ? -16.314 -9.155 1.280 1.00 89.44 97 GLU A N 1
ATOM 722 C CA . GLU A 1 97 ? -17.718 -8.754 1.334 1.00 89.44 97 GLU A CA 1
ATOM 723 C C . GLU A 1 97 ? -18.489 -9.003 0.026 1.00 89.44 97 GLU A C 1
ATOM 725 O O . GLU A 1 97 ? -19.728 -8.894 0.014 1.00 89.44 97 GLU A O 1
ATOM 730 N N . ASP A 1 98 ? -17.780 -9.321 -1.062 1.00 91.50 98 ASP A N 1
ATOM 731 C CA . ASP A 1 98 ? -18.356 -9.683 -2.361 1.00 91.50 98 ASP A CA 1
ATOM 732 C C . ASP A 1 98 ? -18.897 -11.117 -2.407 1.00 91.50 98 ASP A C 1
ATOM 734 O O . ASP A 1 98 ? -19.698 -11.452 -3.290 1.00 91.50 98 ASP A O 1
ATOM 738 N N . PHE A 1 99 ? -18.497 -11.959 -1.456 1.00 91.62 99 PHE A N 1
ATOM 739 C CA . PHE A 1 99 ? -18.863 -13.370 -1.401 1.00 91.62 99 PHE A CA 1
ATOM 740 C C . PHE A 1 99 ? -19.921 -13.618 -0.329 1.00 91.62 99 PHE A C 1
ATOM 742 O O . PHE A 1 99 ? -19.902 -13.031 0.753 1.00 91.62 99 PHE A O 1
ATOM 749 N N . ALA A 1 100 ? -20.880 -14.496 -0.626 1.00 90.88 100 ALA A N 1
ATOM 750 C CA . ALA A 1 100 ? -21.885 -14.883 0.358 1.00 90.88 100 ALA A CA 1
ATOM 751 C C . ALA A 1 100 ? -21.364 -15.988 1.285 1.00 90.88 100 ALA A C 1
ATOM 753 O O . ALA A 1 100 ? -21.876 -16.141 2.393 1.00 90.88 100 ALA A O 1
ATOM 754 N N . THR A 1 101 ? -20.383 -16.762 0.816 1.00 94.81 101 THR A N 1
ATOM 755 C CA . THR A 1 101 ? -19.858 -17.947 1.498 1.00 94.81 101 THR A CA 1
ATOM 756 C C . THR A 1 101 ? -18.342 -18.034 1.390 1.00 94.81 101 THR A C 1
ATOM 758 O O . THR A 1 101 ? -17.753 -17.538 0.427 1.00 94.81 101 THR A O 1
ATOM 761 N N . GLN A 1 102 ? -17.719 -18.697 2.364 1.00 96.44 102 GLN A N 1
ATOM 762 C CA . GLN A 1 102 ? -16.279 -18.957 2.351 1.00 96.44 102 GLN A CA 1
ATOM 763 C C . GLN A 1 102 ? -15.860 -19.754 1.106 1.00 96.44 102 GLN A C 1
ATOM 765 O O . GLN A 1 102 ? -14.844 -19.445 0.492 1.00 96.44 102 GLN A O 1
ATOM 770 N N . GLU A 1 103 ? -16.671 -20.715 0.664 1.00 95.38 103 GLU A N 1
ATOM 771 C CA . GLU A 1 103 ? -16.334 -21.585 -0.464 1.00 95.38 103 GLU A CA 1
ATOM 772 C C . GLU A 1 103 ? -16.326 -20.832 -1.807 1.00 95.38 103 GLU A C 1
ATOM 774 O O . GLU A 1 103 ? -15.556 -21.170 -2.708 1.00 95.38 103 GLU A O 1
ATOM 779 N N . GLU A 1 104 ? -17.153 -19.788 -1.950 1.00 92.94 104 GLU A N 1
ATOM 780 C CA . GLU A 1 104 ? -17.106 -18.894 -3.114 1.00 92.94 104 GLU A CA 1
ATOM 781 C C . GLU A 1 104 ? -15.811 -18.070 -3.142 1.00 92.94 104 GLU A C 1
ATOM 783 O O . GLU A 1 104 ? -15.214 -17.926 -4.210 1.00 92.94 104 GLU A O 1
ATOM 788 N N . ALA A 1 105 ? -15.360 -17.569 -1.987 1.00 95.00 105 ALA A N 1
ATOM 789 C CA . ALA A 1 105 ? -14.084 -16.862 -1.872 1.00 95.00 105 ALA A CA 1
ATOM 790 C C . ALA A 1 105 ? -12.897 -17.811 -2.116 1.00 95.00 105 ALA A C 1
ATOM 792 O O . ALA A 1 105 ? -11.955 -17.465 -2.831 1.00 95.00 105 ALA A O 1
ATOM 793 N N . GLN A 1 106 ? -12.977 -19.043 -1.605 1.00 96.94 106 GLN A N 1
ATOM 794 C CA . GLN A 1 106 ? -11.949 -20.066 -1.793 1.00 96.94 106 GLN A CA 1
ATOM 795 C C . GLN A 1 106 ? -11.757 -20.413 -3.269 1.00 96.94 106 GLN A C 1
ATOM 797 O O . GLN A 1 106 ? -10.627 -20.537 -3.724 1.00 96.94 106 GLN A O 1
ATOM 802 N N . ALA A 1 107 ? -12.838 -20.492 -4.051 1.00 95.56 107 ALA A N 1
ATOM 803 C CA . ALA A 1 107 ? -12.739 -20.746 -5.486 1.00 95.56 107 ALA A CA 1
ATOM 804 C C . ALA A 1 107 ? -11.957 -19.651 -6.239 1.00 95.56 107 ALA A C 1
ATOM 806 O O . ALA A 1 107 ? -11.330 -19.941 -7.258 1.00 95.56 107 ALA A O 1
ATOM 807 N N . VAL A 1 108 ? -11.982 -18.404 -5.751 1.00 93.88 108 VAL A N 1
ATOM 808 C CA . VAL A 1 108 ? -11.214 -17.292 -6.334 1.00 93.88 108 VAL A CA 1
ATOM 809 C C . VAL A 1 108 ? -9.740 -17.370 -5.941 1.00 93.88 108 VAL A C 1
ATOM 811 O O . VAL A 1 108 ? -8.889 -17.208 -6.815 1.00 93.88 108 VAL A O 1
ATOM 814 N N . LEU A 1 109 ? -9.434 -17.681 -4.679 1.00 94.81 109 LEU A N 1
ATOM 815 C CA . LEU A 1 109 ? -8.057 -17.915 -4.226 1.00 94.81 109 LEU A CA 1
ATOM 816 C C . LEU A 1 109 ? -7.425 -19.133 -4.922 1.00 94.81 109 LEU A C 1
ATOM 818 O O . LEU A 1 109 ? -6.277 -19.084 -5.351 1.00 94.81 109 LEU A O 1
ATOM 822 N N . ASP A 1 110 ? -8.185 -20.210 -5.110 1.00 95.00 110 ASP A N 1
ATOM 823 C CA . ASP A 1 110 ? -7.718 -21.408 -5.813 1.00 95.00 110 ASP A CA 1
ATOM 824 C C . ASP A 1 110 ? -7.452 -21.132 -7.305 1.00 95.00 110 ASP A C 1
ATOM 826 O O . ASP A 1 110 ? -6.574 -21.753 -7.911 1.00 95.00 110 ASP A O 1
ATOM 830 N N . ALA A 1 111 ? -8.213 -20.211 -7.908 1.00 93.12 111 ALA A N 1
ATOM 831 C CA . ALA A 1 111 ? -8.027 -19.789 -9.294 1.00 93.12 111 ALA A CA 1
ATOM 832 C C . ALA A 1 111 ? -6.803 -18.876 -9.472 1.00 93.12 111 ALA A C 1
ATOM 834 O O . ALA A 1 111 ? -6.170 -18.919 -10.528 1.00 93.12 111 ALA A O 1
ATOM 835 N N . ASP A 1 112 ? -6.465 -18.073 -8.460 1.00 90.69 112 ASP A N 1
ATOM 836 C CA . ASP A 1 112 ? -5.248 -17.264 -8.432 1.00 90.69 112 ASP A CA 1
ATOM 837 C C . ASP A 1 112 ? -4.597 -17.249 -7.036 1.00 90.69 112 ASP A C 1
ATOM 839 O O . ASP A 1 112 ? -4.872 -16.358 -6.225 1.00 90.69 112 ASP A O 1
ATOM 843 N N . PRO A 1 113 ? -3.686 -18.206 -6.771 1.00 91.00 113 PRO A N 1
ATOM 844 C CA . PRO A 1 113 ? -2.988 -18.319 -5.491 1.00 91.00 113 PRO A CA 1
ATOM 845 C C . PRO A 1 113 ? -2.014 -17.175 -5.200 1.00 91.00 113 PRO A C 1
ATOM 847 O O . PRO A 1 113 ? -1.428 -17.145 -4.120 1.00 91.00 113 PRO A O 1
ATOM 850 N N . GLY A 1 114 ? -1.790 -16.263 -6.157 1.00 90.88 114 GLY A N 1
ATOM 851 C CA . GLY A 1 114 ? -1.049 -15.026 -5.914 1.00 90.88 114 GLY A CA 1
ATOM 852 C C . GLY A 1 114 ? -1.789 -14.060 -4.988 1.00 90.88 114 GLY A C 1
ATOM 853 O O . GLY A 1 114 ? -1.216 -13.043 -4.612 1.00 90.88 114 GLY A O 1
ATOM 854 N N . ASP A 1 115 ? -3.041 -14.384 -4.649 1.00 91.31 115 ASP A N 1
ATOM 855 C CA . ASP A 1 115 ? -3.938 -13.611 -3.802 1.00 91.31 115 ASP A CA 1
ATOM 856 C C . ASP A 1 115 ? -3.940 -12.101 -4.121 1.00 91.31 115 ASP A C 1
ATOM 858 O O . ASP A 1 115 ? -3.768 -11.266 -3.231 1.00 91.31 115 ASP A O 1
ATOM 862 N N . PRO A 1 116 ? -4.134 -11.703 -5.400 1.00 89.75 116 PRO A N 1
ATOM 863 C CA . PRO A 1 116 ? -4.099 -10.289 -5.793 1.00 89.75 116 PRO A CA 1
ATOM 864 C C . PRO A 1 116 ? -5.209 -9.457 -5.136 1.00 89.75 116 PRO A C 1
ATOM 866 O O . PRO A 1 116 ? -5.131 -8.234 -5.100 1.00 89.75 116 PRO A O 1
ATOM 869 N N . ASN A 1 117 ? -6.237 -10.138 -4.633 1.00 90.56 117 ASN A N 1
ATOM 870 C CA . ASN A 1 117 ? -7.410 -9.578 -3.983 1.00 90.56 117 ASN A CA 1
ATOM 871 C C . ASN A 1 117 ? -7.311 -9.634 -2.445 1.00 90.56 117 ASN A C 1
ATOM 873 O O . ASN A 1 117 ? -8.243 -9.223 -1.759 1.00 90.56 117 ASN A O 1
ATOM 877 N N . ASN A 1 118 ? -6.200 -10.143 -1.896 1.00 92.50 118 ASN A N 1
ATOM 878 C CA . ASN A 1 118 ? -5.962 -10.269 -0.456 1.00 92.50 118 ASN A CA 1
ATOM 879 C C . ASN A 1 118 ? -7.121 -10.969 0.295 1.00 92.50 118 ASN A C 1
ATOM 881 O O . ASN A 1 118 ? -7.552 -10.528 1.366 1.00 92.50 118 ASN A O 1
ATOM 885 N N . LEU A 1 119 ? -7.659 -12.038 -0.300 1.00 94.69 119 LEU A N 1
ATOM 886 C CA . LEU A 1 119 ? -8.717 -12.881 0.252 1.00 94.69 119 LEU A CA 1
ATOM 887 C C . LEU A 1 119 ? -8.199 -13.776 1.388 1.00 94.69 119 LEU A C 1
ATOM 889 O O . LEU A 1 119 ? -8.994 -14.166 2.237 1.00 94.69 119 LEU A O 1
ATOM 893 N N . ASP A 1 120 ? -6.900 -14.081 1.446 1.00 95.75 120 ASP A N 1
ATOM 894 C CA . ASP A 1 120 ? -6.239 -14.831 2.526 1.00 95.75 120 ASP A CA 1
ATOM 895 C C . ASP A 1 120 ? -5.060 -14.018 3.108 1.00 95.75 120 ASP A C 1
ATOM 897 O O . ASP A 1 120 ? -3.881 -14.327 2.900 1.00 95.75 120 ASP A O 1
ATOM 901 N N . PRO A 1 121 ? -5.352 -12.953 3.881 1.00 91.06 121 PRO A N 1
ATOM 902 C CA . PRO A 1 121 ? -4.329 -12.036 4.383 1.00 91.06 121 PRO A CA 1
ATOM 903 C C . PRO A 1 121 ? -3.349 -12.687 5.368 1.00 91.06 121 PRO A C 1
ATOM 905 O O . PRO A 1 121 ? -2.244 -12.181 5.581 1.00 91.06 121 PRO A O 1
ATOM 908 N N . ASN A 1 122 ? -3.743 -13.788 6.012 1.00 93.81 122 ASN A N 1
ATOM 909 C CA . ASN A 1 122 ? -2.899 -14.556 6.923 1.00 93.81 122 ASN A CA 1
ATOM 910 C C . ASN A 1 122 ? -2.176 -15.728 6.242 1.00 93.81 122 ASN A C 1
ATOM 912 O O . ASN A 1 122 ? -1.338 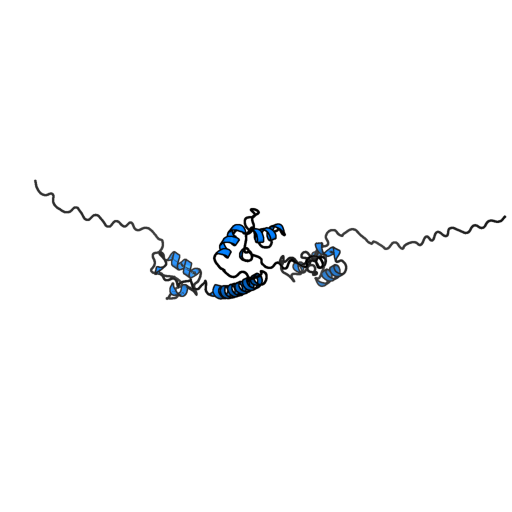-16.355 6.898 1.00 93.81 122 ASN A O 1
ATOM 916 N N . GLN A 1 123 ? -2.434 -15.969 4.954 1.00 92.56 123 GLN A N 1
ATOM 917 C CA . GLN A 1 123 ? -1.809 -17.000 4.123 1.00 92.56 123 GLN A CA 1
ATOM 918 C C . GLN A 1 123 ? -1.905 -18.396 4.749 1.00 92.56 123 GLN A C 1
ATOM 920 O O . GLN A 1 123 ? -0.953 -19.184 4.703 1.00 92.56 123 GLN A O 1
ATOM 925 N N . ASP A 1 124 ? -3.032 -18.695 5.399 1.00 95.25 124 ASP A N 1
ATOM 926 C CA . ASP A 1 124 ? -3.271 -20.009 6.002 1.00 95.25 124 ASP A CA 1
ATOM 927 C C . ASP A 1 124 ? -3.900 -21.014 5.020 1.00 95.25 124 ASP A C 1
ATOM 929 O O . ASP A 1 124 ? -4.057 -22.197 5.349 1.00 95.25 124 ASP A O 1
ATOM 933 N N . GLY A 1 125 ? -4.166 -20.562 3.794 1.00 94.56 125 GLY A N 1
ATOM 934 C CA . GLY A 1 125 ? -4.781 -21.301 2.704 1.00 94.56 125 GLY A CA 1
ATOM 935 C C . GLY A 1 125 ? -6.306 -21.244 2.710 1.00 94.56 125 GLY A C 1
ATOM 936 O O . GLY A 1 125 ? -6.918 -21.955 1.909 1.00 94.56 125 GLY A O 1
ATOM 937 N N . ILE A 1 126 ? -6.920 -20.463 3.604 1.00 96.19 126 ILE A N 1
ATOM 938 C CA . ILE A 1 126 ? -8.370 -20.351 3.755 1.00 96.19 126 ILE A CA 1
ATOM 939 C C . ILE A 1 126 ? -8.806 -18.920 3.437 1.00 96.19 126 ILE A C 1
ATOM 941 O O . ILE A 1 126 ? -8.704 -18.011 4.261 1.00 96.19 126 ILE A O 1
ATOM 945 N N . ALA A 1 127 ? -9.388 -18.733 2.254 1.00 96.19 127 ALA A N 1
ATOM 946 C CA . ALA A 1 127 ? -9.914 -17.439 1.842 1.00 96.19 127 ALA A CA 1
ATOM 947 C C . ALA A 1 127 ? -11.066 -16.996 2.754 1.00 96.19 127 ALA A C 1
ATOM 949 O O . ALA A 1 127 ? -12.008 -17.752 2.995 1.00 96.19 127 ALA A O 1
ATOM 950 N N . CYS A 1 128 ? -11.020 -15.748 3.219 1.00 96.19 128 CYS A N 1
ATOM 951 C CA . CYS A 1 128 ? -12.102 -15.074 3.925 1.00 96.19 128 CYS A CA 1
ATOM 952 C C . CYS A 1 128 ? -12.724 -15.938 5.031 1.00 96.19 128 CYS A C 1
ATOM 954 O O . CYS A 1 128 ? -13.946 -16.057 5.118 1.00 96.19 128 CYS A O 1
ATOM 956 N N . ALA A 1 129 ? -11.888 -16.523 5.895 1.00 94.00 129 ALA A N 1
ATOM 957 C CA . ALA A 1 129 ? -12.268 -17.517 6.908 1.00 94.00 129 ALA A CA 1
ATOM 958 C C . ALA A 1 129 ? -13.388 -17.096 7.892 1.00 94.00 129 ALA A C 1
ATOM 960 O O . ALA A 1 129 ? -13.865 -17.917 8.673 1.00 94.00 129 ALA A O 1
ATOM 961 N N . LEU A 1 130 ? -13.797 -15.823 7.883 1.00 93.50 130 LEU A N 1
ATOM 962 C CA . LEU A 1 130 ? -14.903 -15.282 8.678 1.00 93.50 130 LEU A CA 1
ATOM 963 C C . LEU A 1 130 ? -16.274 -15.375 7.986 1.00 93.50 130 LEU A C 1
ATOM 965 O O . LEU A 1 130 ? -17.291 -15.120 8.634 1.00 93.50 130 LEU A O 1
ATOM 969 N N . LEU A 1 131 ? -16.320 -15.699 6.692 1.00 93.38 131 LEU A N 1
ATOM 970 C CA . LEU A 1 131 ? -17.572 -15.920 5.975 1.00 93.38 131 LEU A CA 1
ATOM 971 C C . LEU A 1 131 ? -18.239 -17.224 6.434 1.00 93.38 131 LEU A C 1
ATOM 973 O O . LEU A 1 131 ? -17.545 -18.185 6.771 1.00 93.38 131 LEU A O 1
ATOM 977 N N . PRO A 1 132 ? -19.583 -17.290 6.429 1.00 92.81 132 PRO A N 1
ATOM 978 C CA . PRO A 1 132 ? -20.283 -18.531 6.725 1.00 92.81 132 PRO A CA 1
ATOM 979 C C . PRO A 1 132 ? -19.958 -19.589 5.665 1.00 92.81 132 PRO A C 1
ATOM 981 O O . PRO A 1 132 ? -19.833 -19.275 4.477 1.00 92.81 132 PRO A O 1
ATOM 984 N N . SER A 1 133 ? -19.892 -20.853 6.077 1.00 90.62 133 SER A N 1
ATOM 985 C CA . SER A 1 133 ? -19.877 -21.961 5.118 1.00 90.62 133 SER A CA 1
ATOM 986 C C . SER A 1 133 ? -21.205 -22.036 4.364 1.00 90.62 133 SER A C 1
ATOM 988 O O . SER A 1 133 ? -22.248 -21.623 4.878 1.00 90.62 133 SER A O 1
ATOM 990 N N . ALA A 1 134 ? -21.212 -22.622 3.170 1.00 83.62 134 ALA A N 1
ATOM 991 C CA . ALA A 1 134 ? -22.425 -22.799 2.366 1.00 83.62 134 ALA A CA 1
ATOM 992 C C . ALA A 1 134 ? -23.573 -23.486 3.136 1.00 83.62 134 ALA A C 1
ATOM 994 O O . ALA A 1 134 ? -24.742 -23.116 2.983 1.00 83.62 134 ALA A O 1
ATOM 995 N N . ASP A 1 135 ? -23.241 -24.428 4.023 1.00 81.94 135 ASP A N 1
ATOM 996 C CA . ASP A 1 135 ? -24.199 -25.102 4.906 1.00 81.94 135 ASP A CA 1
ATOM 997 C C . ASP A 1 135 ? -24.825 -24.150 5.949 1.00 81.94 135 ASP A C 1
ATOM 999 O O . ASP A 1 135 ? -26.004 -24.276 6.290 1.00 81.94 135 ASP A O 1
ATOM 1003 N N . GLU A 1 136 ? -24.062 -23.167 6.434 1.00 75.62 136 GLU A N 1
ATOM 1004 C CA . GLU A 1 136 ? -24.504 -22.156 7.404 1.00 75.62 136 GLU A CA 1
ATOM 1005 C C . GLU A 1 136 ? -25.244 -20.992 6.729 1.00 75.62 136 GLU A C 1
ATOM 1007 O O . GLU A 1 136 ? -26.245 -20.490 7.248 1.00 75.62 136 GLU A O 1
ATOM 1012 N N . ALA A 1 137 ? -24.825 -20.601 5.525 1.00 67.31 137 ALA A N 1
ATOM 1013 C CA . ALA A 1 137 ? -25.541 -19.619 4.721 1.00 67.31 137 ALA A CA 1
ATOM 1014 C C . ALA A 1 137 ? -26.933 -20.145 4.331 1.00 67.31 137 ALA A C 1
ATOM 1016 O O . ALA A 1 137 ? -27.928 -19.430 4.465 1.00 67.31 137 ALA A O 1
ATOM 1017 N N . GLY A 1 138 ? -27.044 -21.424 3.955 1.00 63.38 138 GLY A N 1
ATOM 1018 C CA . GLY A 1 138 ? -28.319 -22.055 3.600 1.00 63.38 138 GLY A CA 1
ATOM 1019 C C . GLY A 1 138 ? -29.378 -22.025 4.712 1.00 63.38 138 GLY A C 1
ATOM 1020 O O . GLY A 1 138 ? -30.574 -21.969 4.420 1.00 63.38 138 GLY A O 1
ATOM 1021 N N . VAL A 1 139 ? -28.972 -22.003 5.988 1.00 60.03 139 VAL A N 1
ATOM 1022 C CA . VAL A 1 139 ? -29.909 -21.896 7.124 1.00 60.03 139 VAL A CA 1
ATOM 1023 C C . VAL A 1 139 ? -30.253 -20.452 7.496 1.00 60.03 139 VAL A C 1
ATOM 1025 O O . VAL A 1 139 ? -31.343 -20.219 8.022 1.00 60.03 139 VAL A O 1
ATOM 1028 N N . ALA A 1 140 ? -29.388 -19.484 7.177 1.00 56.16 140 ALA A N 1
ATOM 1029 C CA . ALA A 1 140 ? -29.670 -18.059 7.355 1.00 56.16 140 ALA A CA 1
ATOM 1030 C C . ALA A 1 140 ? -30.708 -17.544 6.337 1.00 56.16 140 ALA A C 1
ATOM 1032 O O . ALA A 1 140 ? -31.594 -16.775 6.704 1.00 56.16 140 ALA A O 1
ATOM 1033 N N . TYR A 1 141 ? -30.673 -18.039 5.093 1.00 50.31 141 TYR A N 1
ATOM 1034 C CA . TYR A 1 141 ? -31.648 -17.678 4.049 1.00 50.31 141 TYR A CA 1
ATOM 1035 C C . TYR A 1 141 ? -33.019 -18.364 4.207 1.00 50.31 141 TYR A C 1
ATOM 1037 O O . TYR A 1 141 ? -34.020 -17.863 3.706 1.00 50.31 141 TYR A O 1
ATOM 1045 N N . ALA A 1 142 ? -33.114 -19.486 4.929 1.00 51.31 142 ALA A N 1
ATOM 1046 C CA . ALA A 1 142 ? -34.381 -20.210 5.095 1.00 51.31 142 ALA A CA 1
ATOM 1047 C C . ALA A 1 142 ? -35.348 -19.576 6.119 1.00 51.31 142 ALA A C 1
ATOM 1049 O O . ALA A 1 142 ? -36.518 -19.963 6.176 1.00 51.31 142 ALA A O 1
ATOM 1050 N N . GLN A 1 143 ? -34.887 -18.632 6.948 1.00 45.81 143 GLN A N 1
ATOM 1051 C CA . GLN A 1 143 ? -35.741 -17.950 7.933 1.00 45.81 143 GLN A CA 1
ATOM 1052 C C . GLN A 1 143 ? -36.359 -16.649 7.407 1.00 45.81 143 GLN A C 1
ATOM 1054 O O . GLN A 1 143 ? -37.306 -16.146 8.011 1.00 45.81 143 GLN A O 1
ATOM 1059 N N . ASP A 1 144 ? -35.882 -16.155 6.265 1.00 50.50 144 ASP A N 1
ATOM 1060 C CA . ASP A 1 144 ? -36.360 -14.939 5.618 1.00 50.50 144 ASP A CA 1
ATOM 1061 C C . ASP A 1 144 ? -36.605 -15.208 4.132 1.00 50.50 144 ASP A C 1
ATOM 1063 O O . ASP A 1 144 ? -35.780 -14.882 3.290 1.00 50.50 144 ASP A O 1
ATOM 1067 N N . THR A 1 145 ? -37.687 -15.930 3.818 1.00 45.69 145 THR A N 1
ATOM 1068 C CA . THR A 1 145 ? -38.545 -15.767 2.621 1.00 45.69 145 THR A CA 1
ATOM 1069 C C . THR A 1 145 ? -39.362 -17.034 2.362 1.00 45.69 145 THR A C 1
ATOM 1071 O O . THR A 1 145 ? -38.903 -18.049 1.844 1.00 45.69 145 THR A O 1
ATOM 1074 N N . ALA A 1 146 ? -40.656 -16.947 2.658 1.00 46.97 146 ALA A N 1
ATOM 1075 C CA . ALA A 1 146 ? -41.658 -17.729 1.954 1.00 46.97 146 ALA A CA 1
ATOM 1076 C C . ALA A 1 146 ? -41.929 -17.061 0.593 1.00 46.97 146 ALA A C 1
ATOM 1078 O O . ALA A 1 146 ? -42.966 -16.428 0.436 1.00 46.97 146 ALA A O 1
ATOM 1079 N N . ASP A 1 147 ? -41.011 -17.159 -0.371 1.00 47.97 147 ASP A N 1
ATOM 1080 C CA . ASP A 1 147 ? -41.330 -16.912 -1.788 1.00 47.97 147 ASP A CA 1
ATOM 1081 C C . ASP A 1 147 ? -40.322 -17.631 -2.714 1.00 47.97 147 ASP A C 1
ATOM 1083 O O . ASP A 1 147 ? -39.162 -17.231 -2.789 1.00 47.97 147 ASP A O 1
ATOM 1087 N N . PRO A 1 148 ? -40.705 -18.726 -3.399 1.00 49.03 148 PRO A N 1
ATOM 1088 C CA . PRO A 1 148 ? -39.780 -19.571 -4.152 1.00 49.03 148 PRO A CA 1
ATOM 1089 C C . PRO A 1 148 ? -39.571 -19.069 -5.591 1.00 49.03 148 PRO A C 1
ATOM 1091 O O . PRO A 1 148 ? -39.646 -19.860 -6.532 1.00 49.03 148 PRO A O 1
ATOM 1094 N N . ASN A 1 149 ? -39.375 -17.763 -5.790 1.00 50.31 149 ASN A N 1
ATOM 1095 C CA . ASN A 1 149 ? -39.234 -17.202 -7.135 1.00 50.31 149 ASN A CA 1
ATOM 1096 C C . ASN A 1 149 ? -38.334 -15.954 -7.183 1.00 50.31 149 ASN A C 1
ATOM 1098 O O . ASN A 1 149 ? -38.745 -14.886 -7.630 1.00 50.31 149 ASN A O 1
ATOM 1102 N N . ALA A 1 150 ? -37.088 -16.093 -6.737 1.00 46.88 150 ALA A N 1
ATOM 1103 C CA . ALA A 1 150 ? -36.021 -15.144 -7.042 1.00 46.88 150 ALA A CA 1
ATOM 1104 C C . ALA A 1 150 ? -34.817 -15.938 -7.559 1.00 46.88 150 ALA A C 1
ATOM 1106 O O . ALA A 1 150 ? -33.989 -16.437 -6.800 1.00 46.88 150 ALA A O 1
ATOM 1107 N N . GLU A 1 151 ? -34.794 -16.143 -8.874 1.00 47.47 151 GLU A N 1
ATOM 1108 C CA . GLU A 1 151 ? -33.673 -16.760 -9.575 1.00 47.47 151 GLU A CA 1
ATOM 1109 C C . GLU A 1 151 ? -32.447 -15.842 -9.493 1.00 47.47 151 GLU A C 1
ATOM 1111 O O . GLU A 1 151 ? -32.513 -14.635 -9.725 1.00 47.47 151 GLU A O 1
ATOM 1116 N N . ALA A 1 152 ? -31.323 -16.457 -9.143 1.00 60.34 152 ALA A N 1
ATOM 1117 C CA . ALA A 1 152 ? -30.028 -15.840 -8.946 1.00 60.34 152 ALA A CA 1
ATOM 1118 C C . ALA A 1 152 ? -29.432 -15.319 -10.264 1.00 60.34 152 ALA A C 1
ATOM 1120 O O . ALA A 1 152 ? -29.206 -16.094 -11.191 1.00 60.34 152 ALA A O 1
ATOM 1121 N N . SER A 1 153 ? -29.147 -14.015 -10.340 1.00 56.75 153 SER A N 1
ATOM 1122 C CA . SER A 1 153 ? -28.005 -13.431 -11.085 1.00 56.75 153 SER A CA 1
ATOM 1123 C C . SER A 1 153 ? -27.945 -11.896 -11.021 1.00 56.75 153 SER A C 1
ATOM 1125 O O . SER A 1 153 ? -26.852 -11.360 -11.156 1.00 56.75 153 SER A O 1
ATOM 1127 N N . ASP A 1 154 ? -29.042 -11.190 -10.717 1.00 56.28 154 ASP A N 1
ATOM 1128 C CA . ASP A 1 154 ? -29.069 -9.708 -10.733 1.00 56.28 154 ASP A CA 1
ATOM 1129 C C . ASP A 1 154 ? -28.677 -9.021 -9.404 1.00 56.28 154 ASP A C 1
ATOM 1131 O O . ASP A 1 154 ? -28.414 -7.819 -9.359 1.00 56.28 154 ASP A O 1
ATOM 1135 N N . ASP A 1 155 ? -28.567 -9.766 -8.300 1.00 64.75 155 ASP A N 1
ATOM 1136 C CA . ASP A 1 155 ? -28.346 -9.152 -6.983 1.00 64.75 155 ASP A CA 1
ATOM 1137 C C . ASP A 1 155 ? -26.879 -8.852 -6.655 1.00 64.75 155 ASP A C 1
ATOM 1139 O O . ASP A 1 155 ? -26.613 -8.118 -5.703 1.00 64.75 155 ASP A O 1
ATOM 1143 N N . ARG A 1 156 ? -25.903 -9.429 -7.369 1.00 70.56 156 ARG A N 1
ATOM 1144 C CA . ARG A 1 156 ? -24.478 -9.154 -7.091 1.00 70.56 156 ARG A CA 1
ATOM 1145 C C . ARG A 1 156 ? -24.114 -7.741 -7.528 1.00 70.56 156 ARG A C 1
ATOM 1147 O O . ARG A 1 156 ? -23.550 -6.984 -6.744 1.00 70.56 156 ARG A O 1
ATOM 1154 N N . GLU A 1 157 ? -24.516 -7.355 -8.734 1.00 76.81 157 GLU A N 1
ATOM 1155 C CA . GLU A 1 157 ? -24.274 -6.011 -9.257 1.00 76.81 157 GLU A CA 1
ATOM 1156 C C . GLU A 1 157 ? -25.068 -4.952 -8.483 1.00 76.81 157 GLU A C 1
ATOM 1158 O O . GLU A 1 157 ? -24.514 -3.918 -8.115 1.00 76.81 157 GLU A O 1
ATOM 1163 N N . ALA A 1 158 ? -26.320 -5.243 -8.110 1.00 73.00 158 ALA A N 1
ATOM 1164 C CA . ALA A 1 158 ? -27.116 -4.351 -7.269 1.00 73.00 158 ALA A CA 1
ATOM 1165 C C . ALA A 1 158 ? -26.508 -4.160 -5.865 1.00 73.00 158 ALA A C 1
ATOM 1167 O O . ALA A 1 158 ? -26.454 -3.035 -5.358 1.00 73.00 158 ALA A O 1
ATOM 1168 N N . ARG A 1 159 ? -25.992 -5.232 -5.244 1.00 74.12 159 ARG A N 1
ATOM 1169 C CA . ARG A 1 159 ? -25.277 -5.153 -3.958 1.00 74.12 159 ARG A CA 1
ATOM 1170 C C . ARG A 1 159 ? -23.974 -4.361 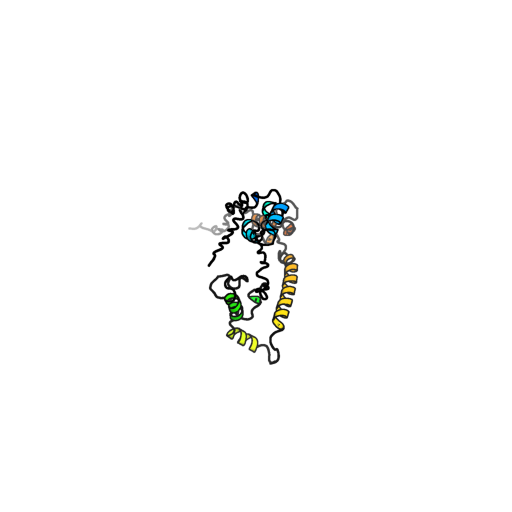-4.085 1.00 74.12 159 ARG A C 1
ATOM 1172 O O . ARG A 1 159 ? -23.725 -3.492 -3.251 1.00 74.12 159 ARG A O 1
ATOM 1179 N N . ARG A 1 160 ? -23.192 -4.584 -5.147 1.00 80.25 160 ARG A N 1
ATOM 1180 C CA . ARG A 1 160 ? -21.968 -3.818 -5.449 1.00 80.25 160 ARG A CA 1
ATOM 1181 C C . ARG A 1 160 ? -22.261 -2.334 -5.666 1.00 80.25 160 ARG A C 1
ATOM 1183 O O . ARG A 1 160 ? -21.583 -1.488 -5.090 1.00 80.25 160 ARG A O 1
ATOM 1190 N N . ALA A 1 161 ? -23.302 -2.002 -6.427 1.00 78.38 161 ALA A N 1
ATOM 1191 C CA . ALA A 1 161 ? -23.715 -0.621 -6.672 1.00 78.38 161 ALA A CA 1
ATOM 1192 C C . ALA A 1 161 ? -24.176 0.081 -5.383 1.00 78.38 161 ALA A C 1
ATOM 1194 O O . ALA A 1 161 ? -23.780 1.217 -5.120 1.00 78.38 161 ALA A O 1
ATOM 1195 N N . ALA A 1 162 ? -24.947 -0.606 -4.534 1.00 74.06 162 ALA A N 1
ATOM 1196 C CA . ALA A 1 162 ? -25.370 -0.073 -3.241 1.00 74.06 162 ALA A CA 1
ATOM 1197 C C . ALA A 1 162 ? -24.184 0.175 -2.290 1.00 74.06 162 ALA A C 1
ATOM 1199 O O . ALA A 1 162 ? -24.188 1.156 -1.543 1.00 74.06 162 ALA A O 1
ATOM 1200 N N . ARG A 1 163 ? -23.153 -0.681 -2.332 1.00 73.62 163 ARG A N 1
ATOM 1201 C CA . ARG A 1 163 ? -21.929 -0.514 -1.537 1.00 73.62 163 ARG A CA 1
ATOM 1202 C C . ARG A 1 163 ? -21.024 0.587 -2.074 1.00 73.62 163 ARG A C 1
ATOM 1204 O O . ARG A 1 163 ? -20.542 1.367 -1.268 1.00 73.62 163 ARG A O 1
ATOM 1211 N N . ARG A 1 164 ? -20.843 0.723 -3.394 1.00 82.00 164 ARG A N 1
ATOM 1212 C CA . ARG A 1 164 ? -20.117 1.865 -3.990 1.00 82.00 164 ARG A CA 1
ATOM 1213 C C . ARG A 1 164 ? -20.777 3.188 -3.610 1.00 82.00 164 ARG A C 1
ATOM 1215 O O . ARG A 1 164 ? -20.094 4.086 -3.138 1.00 82.00 164 ARG A O 1
ATOM 1222 N N . ALA A 1 165 ? -22.107 3.253 -3.669 1.00 77.19 165 ALA A N 1
ATOM 1223 C CA . ALA A 1 165 ? -22.857 4.418 -3.206 1.00 77.19 165 ALA A CA 1
ATOM 1224 C C . ALA A 1 165 ? -22.683 4.685 -1.697 1.00 77.19 165 ALA A C 1
ATOM 1226 O O . ALA A 1 165 ? -22.647 5.844 -1.291 1.00 77.19 165 ALA A O 1
ATOM 1227 N N . ARG A 1 166 ? -22.556 3.641 -0.860 1.00 77.25 166 ARG A N 1
ATOM 1228 C CA . ARG A 1 166 ? -22.205 3.788 0.565 1.00 77.25 166 ARG A CA 1
ATOM 1229 C C . ARG A 1 166 ? -20.755 4.220 0.769 1.00 77.25 166 ARG A C 1
ATOM 1231 O O . ARG A 1 166 ? -20.551 5.158 1.511 1.00 77.25 166 ARG A O 1
ATOM 1238 N N . ARG A 1 167 ? -19.774 3.640 0.072 1.00 76.69 167 ARG A N 1
ATOM 1239 C CA . ARG A 1 167 ? -18.359 4.049 0.144 1.00 76.69 167 ARG A CA 1
ATOM 1240 C C . ARG A 1 167 ? -18.151 5.480 -0.343 1.00 76.69 167 ARG A C 1
ATOM 1242 O O . ARG A 1 167 ? -17.330 6.178 0.222 1.00 76.69 167 ARG A O 1
ATOM 1249 N N . GLU A 1 168 ? -18.905 5.953 -1.331 1.00 74.19 168 GLU A N 1
ATOM 1250 C CA . GLU A 1 168 ? -18.903 7.365 -1.742 1.00 74.19 168 GLU A CA 1
ATOM 1251 C C . GLU A 1 168 ? -19.531 8.277 -0.678 1.00 74.19 168 GLU A C 1
ATOM 1253 O O . GLU A 1 168 ? -19.030 9.374 -0.425 1.00 74.19 168 GLU A O 1
ATOM 1258 N N . GLN A 1 169 ? -20.597 7.818 -0.013 1.00 66.19 169 GLN A N 1
ATOM 1259 C CA . GLN A 1 169 ? -21.173 8.512 1.143 1.00 66.19 169 GLN A CA 1
ATOM 1260 C C . GLN A 1 169 ? -20.203 8.523 2.329 1.00 66.19 169 GLN A C 1
ATOM 1262 O O . GLN A 1 169 ? -20.059 9.561 2.963 1.00 66.19 169 GLN A O 1
ATOM 1267 N N . ASP A 1 170 ? -19.493 7.424 2.576 1.00 56.41 170 ASP A N 1
ATOM 1268 C CA . ASP A 1 170 ? -18.539 7.252 3.670 1.00 56.41 170 ASP A CA 1
ATOM 1269 C C . ASP A 1 170 ? -17.198 7.945 3.371 1.00 56.41 170 ASP A C 1
ATOM 1271 O O . ASP A 1 170 ? -16.567 8.468 4.276 1.00 56.41 170 ASP A O 1
ATOM 1275 N N . ALA A 1 171 ? -16.788 8.071 2.106 1.00 58.44 171 ALA A N 1
ATOM 1276 C CA . ALA A 1 171 ? -15.656 8.899 1.681 1.00 58.44 171 ALA A CA 1
ATOM 1277 C C . ALA A 1 171 ? -15.979 10.399 1.803 1.00 58.44 171 ALA A C 1
ATOM 1279 O O . ALA A 1 171 ? -15.102 11.194 2.134 1.00 58.44 171 ALA A O 1
ATOM 1280 N N . GLY A 1 172 ? -17.249 10.784 1.618 1.00 50.84 172 GLY A N 1
ATOM 1281 C CA . GLY A 1 172 ? -17.765 12.096 2.020 1.00 50.84 172 GLY A CA 1
ATOM 1282 C C . GLY A 1 172 ? -17.924 12.243 3.539 1.00 50.84 172 GLY A C 1
ATOM 1283 O O . GLY A 1 172 ? -17.780 13.344 4.072 1.00 50.84 172 GLY A O 1
ATOM 1284 N N . ALA A 1 173 ? -18.156 11.135 4.249 1.00 49.09 173 ALA A N 1
ATOM 1285 C CA . ALA A 1 173 ? -18.252 11.078 5.702 1.00 49.09 173 ALA A CA 1
ATOM 1286 C C . ALA A 1 173 ? -16.907 10.832 6.402 1.00 49.09 173 ALA A C 1
ATOM 1288 O O . ALA A 1 173 ? -16.862 10.929 7.617 1.00 49.09 173 ALA A O 1
ATOM 1289 N N . ASN A 1 174 ? -15.789 10.640 5.696 1.00 45.91 174 ASN A N 1
ATOM 1290 C CA . ASN A 1 174 ? -14.442 10.723 6.277 1.00 45.91 174 ASN A CA 1
ATOM 1291 C C . ASN A 1 174 ? -13.958 12.188 6.381 1.00 45.91 174 ASN A C 1
ATOM 1293 O O . ASN A 1 174 ? -12.871 12.479 6.858 1.00 45.91 174 ASN A O 1
ATOM 1297 N N . SER A 1 175 ? -14.807 13.141 5.977 1.00 48.97 175 SER A N 1
ATOM 1298 C CA . SER A 1 175 ? -14.809 14.509 6.523 1.00 48.97 175 SER A CA 1
ATOM 1299 C C . SER A 1 175 ? -15.789 14.673 7.699 1.00 48.97 175 SER A C 1
ATOM 1301 O O . SER A 1 175 ? -15.993 15.785 8.177 1.00 48.97 175 SER A O 1
ATOM 1303 N N . GLN A 1 176 ? -16.429 13.588 8.149 1.00 45.28 176 GLN A N 1
ATOM 1304 C CA . GLN A 1 176 ? -17.365 13.551 9.278 1.00 45.28 176 GLN A CA 1
ATOM 1305 C C . GLN A 1 176 ? -17.025 12.495 10.351 1.00 45.28 176 GLN A C 1
ATOM 1307 O O . GLN A 1 176 ? -17.591 12.555 11.437 1.00 45.28 176 GLN A O 1
ATOM 1312 N N . ASP A 1 177 ? -16.041 11.617 10.136 1.00 44.38 177 ASP A N 1
ATOM 1313 C CA . ASP A 1 177 ? -15.376 10.839 11.197 1.00 44.38 177 ASP A CA 1
ATOM 1314 C C . ASP A 1 177 ? -14.194 11.607 11.822 1.00 44.38 177 ASP A C 1
ATOM 1316 O O . ASP A 1 177 ? -13.453 11.116 12.660 1.00 44.38 177 ASP A O 1
ATOM 1320 N N . THR A 1 178 ? -14.073 12.888 11.474 1.00 46.50 178 THR A N 1
ATOM 1321 C CA . THR A 1 178 ? -13.490 13.931 12.324 1.00 46.50 178 THR A CA 1
ATOM 1322 C C . THR A 1 178 ? -14.565 14.665 13.136 1.00 46.50 178 THR A C 1
ATOM 1324 O O . THR A 1 178 ? -14.258 15.612 13.843 1.00 46.50 178 THR A O 1
ATOM 1327 N N . SER A 1 179 ? -15.843 14.257 13.083 1.00 48.88 179 SER A N 1
ATOM 1328 C CA . SER A 1 179 ? -16.935 14.882 13.862 1.00 48.88 179 SER A CA 1
ATOM 1329 C C . SER A 1 179 ? -17.344 14.098 15.110 1.00 48.88 179 SER A C 1
ATOM 1331 O O . SER A 1 179 ? -18.232 14.538 15.837 1.00 48.88 179 SER A O 1
ATOM 1333 N N . ASN A 1 180 ? -16.674 12.977 15.393 1.00 44.53 180 ASN A N 1
ATOM 1334 C CA . ASN A 1 180 ? -16.495 12.508 16.768 1.00 44.53 180 ASN A CA 1
ATOM 1335 C C . ASN A 1 180 ? -15.088 12.831 17.300 1.00 44.53 180 ASN A C 1
ATOM 1337 O O . ASN A 1 180 ? -14.697 12.312 18.342 1.00 44.53 180 ASN A O 1
ATOM 1341 N N . ALA A 1 181 ? -14.403 13.815 16.697 1.00 49.59 181 ALA A N 1
ATOM 1342 C CA . ALA A 1 181 ? -13.816 14.868 17.516 1.00 49.59 181 ALA A CA 1
ATOM 1343 C C . ALA A 1 181 ? -14.986 15.584 18.207 1.00 49.59 181 ALA A C 1
ATOM 1345 O O . ALA A 1 181 ? -15.454 16.644 17.788 1.00 49.59 181 ALA A O 1
ATOM 1346 N N . ALA A 1 182 ? -15.544 14.954 19.244 1.00 55.50 182 ALA A N 1
ATOM 1347 C CA . ALA A 1 182 ? -16.258 15.712 20.249 1.00 55.50 182 ALA A CA 1
ATOM 1348 C C . ALA A 1 182 ? -15.285 16.820 20.633 1.00 55.50 182 ALA A C 1
ATOM 1350 O O . ALA A 1 182 ? -14.169 16.489 21.018 1.00 55.50 182 ALA A O 1
ATOM 1351 N N . THR A 1 183 ? -15.646 18.086 20.401 1.00 65.75 183 THR A N 1
ATOM 1352 C CA . THR A 1 183 ? -14.825 19.238 20.776 1.00 65.75 183 THR A CA 1
ATOM 1353 C C . THR A 1 183 ? -14.301 18.980 22.176 1.00 65.75 183 THR A C 1
ATOM 1355 O O . THR A 1 183 ? -15.075 19.045 23.134 1.00 65.75 183 THR A O 1
ATOM 1358 N N . LEU A 1 184 ? -13.032 18.577 22.268 1.00 85.56 184 LEU A N 1
ATOM 1359 C CA . LEU A 1 184 ? -12.470 18.168 23.536 1.00 85.56 184 LEU A CA 1
ATOM 1360 C C . LEU A 1 184 ? -12.469 19.419 24.400 1.00 85.56 184 LEU A C 1
ATOM 1362 O O . LEU A 1 184 ? -12.202 20.533 23.939 1.00 85.56 184 LEU A O 1
ATOM 1366 N N . THR A 1 185 ? -12.868 19.246 25.644 1.00 88.88 185 THR A N 1
ATOM 1367 C CA . THR A 1 185 ? -12.865 20.301 26.640 1.00 88.88 185 THR A CA 1
ATOM 1368 C C . THR A 1 185 ? -11.747 20.023 27.624 1.00 88.88 185 THR A C 1
ATOM 1370 O O . THR A 1 185 ? -11.306 18.889 27.787 1.00 88.88 185 THR A O 1
ATOM 1373 N N . CYS A 1 186 ? -11.323 21.041 28.366 1.00 90.56 186 CYS A N 1
ATOM 1374 C CA . CYS A 1 186 ? -10.303 20.846 29.394 1.00 90.56 186 CYS A CA 1
ATOM 1375 C C . CYS A 1 186 ? -10.687 19.806 30.463 1.00 90.56 186 CYS A C 1
ATOM 1377 O O . CYS A 1 186 ? -9.808 19.306 31.149 1.00 90.56 186 CYS A O 1
ATOM 1379 N N . ASN A 1 187 ? -11.971 19.450 30.606 1.00 89.12 187 ASN A N 1
ATOM 1380 C CA . ASN A 1 187 ? -12.405 18.411 31.545 1.00 89.12 187 ASN A CA 1
ATOM 1381 C C . ASN A 1 187 ? -12.156 16.981 31.039 1.00 89.12 187 ASN A C 1
ATOM 1383 O O . ASN A 1 187 ? -12.285 16.042 31.823 1.00 89.12 187 ASN A O 1
ATOM 1387 N N . ASP A 1 188 ? -11.830 16.812 29.757 1.00 91.38 188 ASP A N 1
ATOM 1388 C CA . ASP A 1 188 ? -11.564 15.508 29.147 1.00 91.38 188 ASP A CA 1
ATOM 1389 C C . ASP A 1 188 ? -10.114 15.044 29.376 1.00 91.38 188 ASP A C 1
ATOM 1391 O O . ASP A 1 188 ? -9.783 13.887 29.120 1.00 91.38 188 ASP A O 1
ATOM 1395 N N . PHE A 1 189 ? -9.266 15.921 29.923 1.00 90.44 189 PHE A N 1
ATOM 1396 C CA . PHE A 1 189 ? -7.859 15.660 30.206 1.00 90.44 189 PHE A CA 1
ATOM 1397 C C . PHE A 1 189 ? -7.579 15.715 31.704 1.00 90.44 189 PHE A C 1
ATOM 1399 O O . PHE A 1 189 ? -8.129 16.543 32.434 1.00 90.44 189 PHE A O 1
ATOM 1406 N N . PHE A 1 190 ? -6.704 14.827 32.172 1.00 88.56 190 PHE A N 1
ATOM 1407 C CA . PHE A 1 190 ? -6.314 14.794 33.578 1.00 88.56 190 PHE A CA 1
ATOM 1408 C C . PHE A 1 190 ? -5.136 15.731 33.851 1.00 88.56 190 PHE A C 1
ATOM 1410 O O . PHE A 1 190 ? -5.040 16.296 34.940 1.00 88.56 190 PHE A O 1
ATOM 1417 N N . THR A 1 191 ? -4.259 15.920 32.863 1.00 91.25 191 THR A N 1
ATOM 1418 C CA . THR A 1 191 ? -3.069 16.769 32.964 1.00 91.25 191 THR A CA 1
ATOM 1419 C C . THR A 1 191 ? -2.976 17.787 31.834 1.00 91.25 191 THR A C 1
ATOM 1421 O O . THR A 1 191 ? -3.525 17.602 30.748 1.00 91.25 191 THR A O 1
ATOM 1424 N N . GLN A 1 192 ? -2.227 18.863 32.086 1.00 93.62 192 GLN A N 1
ATOM 1425 C CA . GLN A 1 192 ? -1.928 19.877 31.072 1.00 93.62 192 GLN A CA 1
ATOM 1426 C C . GLN A 1 192 ? -1.176 19.276 29.876 1.00 93.62 192 GLN A C 1
ATOM 1428 O O . GLN A 1 192 ? -1.418 19.667 28.742 1.00 93.62 192 GLN A O 1
ATOM 1433 N N . GLU A 1 193 ? -0.270 18.327 30.119 1.00 92.50 193 GLU A N 1
ATOM 1434 C CA . GLU A 1 193 ? 0.551 17.706 29.074 1.00 92.50 193 GLU A CA 1
ATOM 1435 C C . GLU A 1 193 ? -0.305 16.933 28.065 1.00 92.50 193 GLU A C 1
ATOM 1437 O O . GLU A 1 193 ? -0.097 17.053 26.861 1.00 92.50 193 GLU A O 1
ATOM 1442 N N . GLU A 1 194 ? -1.315 16.205 28.545 1.00 90.06 194 GLU A N 1
ATOM 1443 C CA . GLU A 1 194 ? -2.252 15.481 27.682 1.00 90.06 194 GLU A CA 1
ATOM 1444 C C . GLU A 1 194 ? -3.120 16.442 26.859 1.00 90.06 194 GLU A C 1
ATOM 1446 O O . GLU A 1 194 ? -3.314 16.223 25.665 1.00 90.06 194 GLU A O 1
ATOM 1451 N N . ALA A 1 195 ? -3.601 17.527 27.478 1.00 92.25 195 ALA A N 1
ATOM 1452 C CA . ALA A 1 195 ? -4.377 18.549 26.778 1.00 92.25 195 ALA A CA 1
ATOM 1453 C C . ALA A 1 195 ? -3.538 19.292 25.725 1.00 92.25 195 ALA A C 1
ATOM 1455 O O . ALA A 1 195 ? -4.036 19.604 24.645 1.00 92.25 195 ALA A O 1
ATOM 1456 N N . GLN A 1 196 ? -2.261 19.551 26.022 1.00 93.94 196 GLN A N 1
ATOM 1457 C CA . GLN A 1 196 ? -1.335 20.191 25.093 1.00 93.94 196 GLN A CA 1
ATOM 1458 C C . GLN A 1 196 ? -1.015 19.290 23.905 1.00 93.94 196 GLN A C 1
ATOM 1460 O O . GLN A 1 196 ? -1.061 19.761 22.777 1.00 93.94 196 GLN A O 1
ATOM 1465 N N . ALA A 1 197 ? -0.744 18.004 24.138 1.00 93.25 197 ALA A N 1
ATOM 1466 C CA . ALA A 1 197 ? -0.482 17.057 23.059 1.00 93.25 197 ALA A CA 1
ATOM 1467 C C . ALA A 1 197 ? -1.669 16.968 22.090 1.00 93.25 197 ALA A C 1
ATOM 1469 O O . ALA A 1 197 ? -1.480 17.017 20.879 1.00 93.25 197 ALA A O 1
ATOM 1470 N N . ALA A 1 198 ? -2.894 16.926 22.623 1.00 90.31 198 ALA A N 1
ATOM 1471 C CA . ALA A 1 198 ? -4.088 16.928 21.791 1.00 90.31 198 ALA A CA 1
ATOM 1472 C C . ALA A 1 198 ? -4.203 18.224 20.965 1.00 90.31 198 ALA A C 1
ATOM 1474 O O . ALA A 1 198 ? -4.460 18.156 19.763 1.00 90.31 198 ALA A O 1
ATOM 1475 N N . PHE A 1 199 ? -3.973 19.390 21.578 1.00 92.19 199 PHE A N 1
ATOM 1476 C CA . PHE A 1 199 ? -4.023 20.676 20.877 1.00 92.19 199 PHE A CA 1
ATOM 1477 C C . PHE A 1 199 ? -2.932 20.815 19.805 1.00 92.19 199 PHE A C 1
ATOM 1479 O O . PHE A 1 199 ? -3.186 21.385 18.748 1.00 92.19 199 PHE A O 1
ATOM 1486 N N . ASP A 1 200 ? -1.736 20.279 20.053 1.00 92.50 200 ASP A N 1
ATOM 1487 C CA . ASP A 1 200 ? -0.625 20.292 19.099 1.00 92.50 200 ASP A CA 1
ATOM 1488 C C . ASP A 1 200 ? -0.897 19.388 17.880 1.00 92.50 200 ASP A C 1
ATOM 1490 O O . ASP A 1 200 ? -0.445 19.702 16.776 1.00 92.50 200 ASP A O 1
ATOM 1494 N N . ASP A 1 201 ? -1.656 18.300 18.064 1.00 91.50 201 ASP A N 1
ATOM 1495 C CA . ASP A 1 201 ? -2.070 17.393 16.987 1.00 91.50 201 ASP A CA 1
ATOM 1496 C C . ASP A 1 201 ? -3.107 18.036 16.041 1.00 91.50 201 ASP A C 1
ATOM 1498 O O . ASP A 1 201 ? -3.067 17.793 14.832 1.00 91.50 201 ASP A O 1
ATOM 1502 N N . ASP A 1 202 ? -4.023 18.865 16.563 1.00 89.44 202 ASP A N 1
ATOM 1503 C CA . ASP A 1 202 ? -5.040 19.575 15.768 1.00 89.44 202 ASP A CA 1
ATOM 1504 C C . ASP A 1 202 ? -5.461 20.930 16.387 1.00 89.44 202 ASP A C 1
ATOM 1506 O O . ASP A 1 202 ? -6.510 21.037 17.033 1.00 89.44 202 ASP A O 1
ATOM 1510 N N . PRO A 1 203 ? -4.690 22.009 16.165 1.00 87.19 203 PRO A N 1
ATOM 1511 C CA . PRO A 1 203 ? -4.964 23.310 16.778 1.00 87.19 203 PRO A CA 1
ATOM 1512 C C . PRO A 1 203 ? -6.204 24.006 16.199 1.00 87.19 203 PRO A C 1
ATOM 1514 O O . PRO A 1 203 ? -6.831 24.826 16.874 1.00 87.19 203 PRO A O 1
ATOM 1517 N N . GLU A 1 204 ? -6.583 23.695 14.954 1.00 84.81 204 GLU A N 1
ATOM 1518 C CA . GLU A 1 204 ? -7.769 24.275 14.312 1.00 84.81 204 GLU A CA 1
ATOM 1519 C C . GLU A 1 204 ? -9.054 23.579 14.782 1.00 84.81 204 GLU A C 1
ATOM 1521 O O . GLU A 1 204 ? -10.047 24.254 15.072 1.00 84.81 204 GLU A O 1
ATOM 1526 N N . GLY A 1 205 ? -9.036 22.249 14.919 1.00 84.00 205 GLY A N 1
ATOM 1527 C CA . GLY A 1 205 ? -10.163 21.474 15.441 1.00 84.00 205 GLY A CA 1
ATOM 1528 C C . GLY A 1 205 ? -10.297 21.508 16.965 1.00 84.00 205 GLY A C 1
ATOM 1529 O O . GLY A 1 205 ? -11.402 21.326 17.484 1.00 84.00 205 GLY A O 1
ATOM 1530 N N . GLN A 1 206 ? -9.222 21.825 17.695 1.00 86.56 206 GLN A N 1
ATOM 1531 C CA . GLN A 1 206 ? -9.203 21.894 19.161 1.00 86.56 206 GLN A CA 1
ATOM 1532 C C . GLN A 1 206 ? -9.032 23.310 19.718 1.00 86.56 206 GLN A C 1
ATOM 1534 O O . GLN A 1 206 ? -8.643 23.489 20.872 1.00 86.56 206 GLN A O 1
ATOM 1539 N N . ALA A 1 207 ? -9.427 24.336 18.963 1.00 86.75 207 ALA A N 1
ATOM 1540 C CA . ALA A 1 207 ? -9.427 25.729 19.423 1.00 86.75 207 ALA A CA 1
ATOM 1541 C C . ALA A 1 207 ? -10.212 25.963 20.741 1.00 86.75 207 ALA A C 1
ATOM 1543 O O . ALA A 1 207 ? -10.045 26.987 21.399 1.00 86.75 207 ALA A O 1
ATOM 1544 N N . GLY A 1 208 ? -11.069 25.018 21.150 1.00 87.31 208 GLY A N 1
ATOM 1545 C CA . GLY A 1 208 ? -11.740 25.025 22.453 1.00 87.31 208 GLY A CA 1
ATOM 1546 C C . GLY A 1 208 ? -10.828 24.751 23.659 1.00 87.31 208 GLY A C 1
ATOM 1547 O O . GLY A 1 208 ? -11.224 25.075 24.779 1.00 87.31 208 GLY A O 1
ATOM 1548 N N . LEU A 1 209 ? -9.632 24.188 23.451 1.00 90.94 209 LEU A N 1
ATOM 1549 C CA . LEU A 1 209 ? -8.640 23.922 24.499 1.00 90.94 209 LEU A CA 1
ATOM 1550 C C . LEU A 1 209 ? -7.738 25.128 24.796 1.00 90.94 209 LEU A C 1
ATOM 1552 O O . LEU A 1 209 ? -7.242 25.245 25.917 1.00 90.94 209 LEU A O 1
ATOM 1556 N N . ASP A 1 210 ? -7.590 26.051 23.841 1.00 92.81 210 ASP A N 1
ATOM 1557 C CA . ASP A 1 210 ? -6.878 27.329 23.997 1.00 92.81 210 ASP A CA 1
ATOM 1558 C C . ASP A 1 210 ? -7.763 28.524 23.570 1.00 92.81 210 ASP A C 1
ATOM 1560 O O . ASP A 1 210 ? -7.594 29.099 22.490 1.00 92.81 210 ASP A O 1
ATOM 1564 N N . PRO A 1 211 ? -8.741 28.932 24.403 1.00 87.94 211 PRO A N 1
ATOM 1565 C CA . PRO A 1 211 ? -9.639 30.033 24.062 1.00 87.94 211 PRO A CA 1
ATOM 1566 C C . PRO A 1 211 ? -8.964 31.409 24.039 1.00 87.94 211 PRO A C 1
ATOM 1568 O O . PRO A 1 211 ? -9.536 32.355 23.489 1.00 87.94 211 PRO A O 1
ATOM 1571 N N . ASP A 1 212 ? -7.808 31.557 24.694 1.00 87.56 212 ASP A N 1
ATOM 1572 C CA . ASP A 1 212 ? -7.084 32.827 24.771 1.00 87.56 212 ASP A CA 1
ATOM 1573 C C . ASP A 1 212 ? -6.003 32.976 23.689 1.00 87.56 212 ASP A C 1
ATOM 1575 O O . ASP A 1 212 ? -5.506 34.088 23.475 1.00 87.56 212 ASP A O 1
ATOM 1579 N N . GLY A 1 213 ? -5.729 31.902 22.941 1.00 88.75 213 GLY A N 1
ATOM 1580 C CA . GLY A 1 213 ? -4.794 31.882 21.8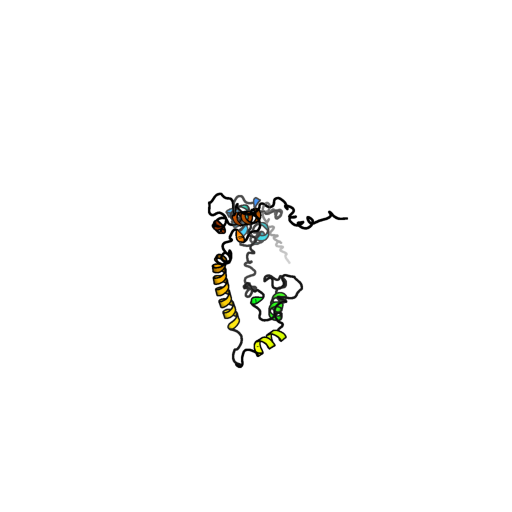22 1.00 88.75 213 GLY A CA 1
ATOM 1581 C C . GLY A 1 213 ? -3.350 32.076 22.274 1.00 88.75 213 GLY A C 1
ATOM 1582 O O . GLY A 1 213 ? -2.539 32.633 21.527 1.00 88.75 213 GLY A O 1
ATOM 1583 N N . SER A 1 214 ? -3.039 31.701 23.516 1.00 90.19 214 SER A N 1
ATOM 1584 C CA . SER A 1 214 ? -1.693 31.802 24.082 1.00 90.19 214 SER A CA 1
ATOM 1585 C C . SER A 1 214 ? -0.728 30.752 23.522 1.00 90.19 214 SER A C 1
ATOM 1587 O O . SER A 1 214 ? 0.485 30.881 23.711 1.00 90.19 214 SER A O 1
ATOM 1589 N N . GLY A 1 215 ? -1.249 29.749 22.812 1.00 88.00 215 GLY A N 1
ATOM 1590 C CA . GLY A 1 215 ? -0.533 28.561 22.362 1.00 88.00 215 GLY A CA 1
ATOM 1591 C C . GLY A 1 215 ? -0.359 27.516 23.464 1.00 88.00 215 GLY A C 1
ATOM 1592 O O . GLY A 1 215 ? 0.396 26.567 23.269 1.00 88.00 215 GLY A O 1
ATOM 1593 N N . ILE A 1 216 ? -1.006 27.699 24.621 1.00 91.62 216 ILE A N 1
ATOM 1594 C CA . ILE A 1 216 ? -0.985 26.754 25.738 1.00 91.62 216 ILE A CA 1
ATOM 1595 C C . ILE A 1 216 ? -2.410 26.274 25.994 1.00 91.62 216 ILE A C 1
ATOM 1597 O O . ILE A 1 216 ? -3.260 27.037 26.450 1.00 91.62 216 ILE A O 1
ATOM 1601 N N . ALA A 1 217 ? -2.653 24.991 25.757 1.00 93.12 217 ALA A N 1
ATOM 1602 C CA . ALA A 1 217 ? -3.944 24.375 26.005 1.00 93.12 217 ALA A CA 1
ATOM 1603 C C . ALA A 1 217 ? -4.170 24.143 27.503 1.00 93.12 217 ALA A C 1
ATOM 1605 O O . ALA A 1 217 ? -3.290 23.656 28.217 1.00 93.12 217 ALA A O 1
ATOM 1606 N N . CYS A 1 218 ? -5.374 24.472 27.973 1.00 94.00 218 CYS A N 1
ATOM 1607 C CA . CYS A 1 218 ? -5.857 24.172 29.322 1.00 94.00 218 CYS A CA 1
ATOM 1608 C C . CYS A 1 218 ? -4.818 24.418 30.442 1.00 94.00 218 CYS A C 1
ATOM 1610 O O . CYS A 1 218 ? -4.522 23.506 31.223 1.00 94.00 218 CYS A O 1
ATOM 1612 N N . PRO A 1 219 ? -4.278 25.647 30.584 1.00 89.19 219 PRO A N 1
ATOM 1613 C CA . PRO A 1 219 ? -3.211 25.963 31.542 1.00 89.19 219 PRO A CA 1
ATOM 1614 C C . PRO A 1 219 ? -3.610 25.793 33.021 1.00 89.19 219 PRO A C 1
ATOM 1616 O O . PRO A 1 219 ? -2.761 25.904 33.902 1.00 89.19 219 PRO A O 1
ATOM 1619 N N . GLU A 1 220 ? -4.892 25.545 33.304 1.00 87.62 220 GLU A N 1
ATOM 1620 C CA . GLU A 1 220 ? -5.428 25.291 34.646 1.00 87.62 220 GLU A CA 1
ATOM 1621 C C . GLU A 1 220 ? -5.329 23.817 35.084 1.00 87.62 220 GLU A C 1
ATOM 1623 O O . GLU A 1 220 ? -5.579 23.511 36.253 1.00 87.62 220 GLU A O 1
ATOM 1628 N N . LEU A 1 221 ? -4.961 22.901 34.181 1.00 88.81 221 LEU A N 1
ATOM 1629 C CA . LEU A 1 221 ? -4.758 21.492 34.514 1.00 88.81 221 LEU A CA 1
ATOM 1630 C C . LEU A 1 221 ? -3.434 21.270 35.261 1.00 88.81 221 LEU A C 1
ATOM 1632 O O . LEU A 1 221 ? -2.465 22.008 35.061 1.00 88.81 221 LEU A O 1
ATOM 1636 N N . PRO A 1 222 ? -3.353 20.243 36.127 1.00 86.31 222 PRO A N 1
ATOM 1637 C CA . PRO A 1 222 ? -2.117 19.935 36.826 1.00 86.31 222 PRO A CA 1
ATOM 1638 C C . PRO A 1 222 ? -1.027 19.543 35.820 1.00 86.31 222 PRO A C 1
ATOM 1640 O O . PRO A 1 222 ? -1.239 18.726 34.922 1.00 86.31 222 PRO A O 1
ATOM 1643 N N . SER A 1 223 ? 0.161 20.123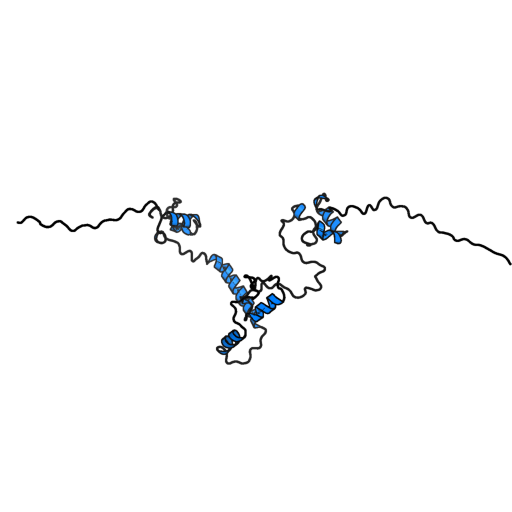 35.984 1.00 75.88 223 SER A N 1
ATOM 1644 C CA . SER A 1 223 ? 1.363 19.626 35.314 1.00 75.88 223 SER A CA 1
ATOM 1645 C C . SER A 1 223 ? 1.735 18.282 35.946 1.00 75.88 223 SER A C 1
ATOM 1647 O O . SER A 1 223 ? 1.567 18.118 37.156 1.00 75.88 223 SER A O 1
ATOM 1649 N N . ALA A 1 224 ? 2.232 17.323 35.162 1.00 65.12 224 ALA A N 1
ATOM 1650 C CA . ALA A 1 224 ? 2.618 15.982 35.616 1.00 65.12 224 ALA A CA 1
ATOM 1651 C C . ALA A 1 224 ? 3.886 15.975 36.510 1.00 65.12 224 ALA A C 1
ATOM 1653 O O . ALA A 1 224 ? 4.758 15.115 36.392 1.00 65.12 224 ALA A O 1
ATOM 1654 N N . ALA A 1 225 ? 4.000 16.939 37.426 1.00 54.16 225 ALA A N 1
ATOM 1655 C CA . ALA A 1 225 ? 5.050 17.053 38.418 1.00 54.16 225 ALA A CA 1
ATOM 1656 C C . ALA A 1 225 ? 4.500 16.718 39.817 1.00 54.16 225 ALA A C 1
ATOM 1658 O O . ALA A 1 225 ? 3.964 17.564 40.522 1.00 54.16 225 ALA A O 1
ATOM 1659 N N . GLU A 1 226 ? 4.744 15.458 40.180 1.00 51.97 226 GLU A N 1
ATOM 1660 C CA . GLU A 1 226 ? 4.893 14.892 41.529 1.00 51.97 226 GLU A CA 1
ATOM 1661 C C . GLU A 1 226 ? 3.629 14.566 42.366 1.00 51.97 226 GLU A C 1
ATOM 1663 O O . GLU A 1 226 ? 2.707 15.369 42.497 1.00 51.97 226 GLU A O 1
ATOM 1668 N N . PRO A 1 227 ? 3.583 13.365 42.990 1.00 47.38 227 PRO A N 1
ATOM 1669 C CA . PRO A 1 227 ? 2.541 12.999 43.938 1.00 47.38 227 PRO A CA 1
ATOM 1670 C C . PRO A 1 227 ? 2.776 13.724 45.268 1.00 47.38 227 PRO A C 1
ATOM 1672 O O . PRO A 1 227 ? 3.641 13.338 46.056 1.00 47.38 227 PRO A O 1
ATOM 1675 N N . GLU A 1 228 ? 1.976 14.745 45.556 1.00 51.06 228 GLU A N 1
ATOM 1676 C CA . GLU A 1 228 ? 1.834 15.254 46.921 1.00 51.06 228 GLU A CA 1
ATOM 1677 C C . GLU A 1 228 ? 1.261 14.129 47.813 1.00 51.06 228 GLU A C 1
ATOM 1679 O O . GLU A 1 228 ? 0.212 13.558 47.488 1.00 51.06 228 GLU A O 1
ATOM 1684 N N . PRO A 1 229 ? 1.912 13.755 48.932 1.00 46.38 229 PRO A N 1
ATOM 1685 C CA . PRO A 1 229 ? 1.361 12.771 49.849 1.00 46.38 229 PRO A CA 1
ATOM 1686 C C . PRO A 1 229 ? 0.206 13.401 50.634 1.00 46.38 229 PRO A C 1
ATOM 1688 O O . PRO A 1 229 ? 0.413 14.180 51.565 1.00 46.38 229 PRO A O 1
ATOM 1691 N N . ASP A 1 230 ? -1.022 13.018 50.293 1.00 47.22 230 ASP A N 1
ATOM 1692 C CA . ASP A 1 230 ? -2.167 13.204 51.177 1.00 47.22 230 ASP A CA 1
ATOM 1693 C C . ASP A 1 230 ? -1.974 12.345 52.436 1.00 47.22 230 ASP A C 1
ATOM 1695 O O . ASP A 1 230 ? -1.970 11.112 52.397 1.00 47.22 230 ASP A O 1
ATOM 1699 N N . SER A 1 231 ? -1.816 13.003 53.580 1.00 42.34 231 SER A N 1
ATOM 1700 C CA . SER A 1 231 ? -2.179 12.395 54.853 1.00 42.34 231 SER A CA 1
ATOM 1701 C C . SER A 1 231 ? -2.780 13.437 55.787 1.00 42.34 231 SER A C 1
ATOM 1703 O O . SER A 1 231 ? -2.184 13.818 56.797 1.00 42.34 231 SER A O 1
ATOM 1705 N N . ALA A 1 232 ? -3.996 13.878 55.473 1.00 46.50 232 ALA A N 1
ATOM 1706 C CA . ALA A 1 232 ? -4.905 14.402 56.482 1.00 46.50 232 ALA A CA 1
ATOM 1707 C C . ALA A 1 232 ? -5.795 13.269 57.022 1.00 46.50 232 ALA A C 1
ATOM 1709 O O . ALA A 1 232 ? -6.883 13.043 56.503 1.00 46.50 232 ALA A O 1
ATOM 1710 N N . GLN A 1 233 ? -5.351 12.574 58.083 1.00 50.81 233 GLN A N 1
ATOM 1711 C CA . GLN A 1 233 ? -6.233 11.930 59.078 1.00 50.81 233 GLN A CA 1
ATOM 1712 C C . GLN A 1 233 ? -5.446 11.361 60.274 1.00 50.81 233 GLN A C 1
ATOM 1714 O O . GLN A 1 233 ? -4.991 10.220 60.266 1.00 50.81 233 GLN A O 1
ATOM 1719 N N . ALA A 1 234 ? -5.346 12.150 61.347 1.00 41.31 234 ALA A N 1
ATOM 1720 C CA . ALA A 1 234 ? -5.164 11.643 62.710 1.00 41.31 234 ALA A CA 1
ATOM 1721 C C . ALA A 1 234 ? -5.699 12.649 63.749 1.00 41.31 234 ALA A C 1
ATOM 1723 O O . ALA A 1 234 ? -4.990 13.059 64.663 1.00 41.31 234 ALA A O 1
ATOM 1724 N N . ASP A 1 235 ? -6.973 13.029 63.633 1.00 43.88 235 ASP A N 1
ATOM 1725 C CA . ASP A 1 235 ? -7.735 13.581 64.757 1.00 43.88 235 ASP A CA 1
ATOM 1726 C C . ASP A 1 235 ? -8.374 12.429 65.543 1.00 43.88 235 ASP A C 1
ATOM 1728 O O . ASP A 1 235 ? -9.495 12.021 65.251 1.00 43.88 235 ASP A O 1
ATOM 1732 N N . ALA A 1 236 ? -7.655 11.887 66.533 1.00 48.50 236 ALA A N 1
ATOM 1733 C CA . ALA A 1 236 ? -8.245 11.202 67.693 1.00 48.50 236 ALA A CA 1
ATOM 1734 C C . ALA A 1 236 ? -7.186 10.839 68.753 1.00 48.50 236 ALA A C 1
ATOM 1736 O O . ALA A 1 236 ? -6.840 9.669 68.886 1.00 48.50 236 ALA A O 1
ATOM 1737 N N . ALA A 1 237 ? -6.709 11.805 69.550 1.00 47.06 237 ALA A N 1
ATOM 1738 C CA . ALA A 1 237 ? -6.230 11.540 70.919 1.00 47.06 237 ALA A CA 1
ATOM 1739 C C . ALA A 1 237 ? -5.971 12.830 71.726 1.00 47.06 237 ALA A C 1
ATOM 1741 O O . ALA A 1 237 ? -4.871 13.046 72.221 1.00 47.06 237 ALA A O 1
ATOM 1742 N N . ASP A 1 238 ? -6.994 13.663 71.937 1.00 53.75 238 ASP A N 1
ATOM 1743 C CA . ASP A 1 238 ? -7.001 14.580 73.087 1.00 53.75 238 ASP A CA 1
ATOM 1744 C C . ASP A 1 238 ? -8.289 14.378 73.895 1.00 53.75 238 ASP A C 1
ATOM 1746 O O . ASP A 1 238 ? -9.339 14.974 73.644 1.00 53.75 238 ASP A O 1
ATOM 1750 N N . LYS A 1 239 ? -8.236 13.427 74.837 1.00 49.97 239 LYS A N 1
ATOM 1751 C CA . LYS A 1 239 ? -9.115 13.409 76.014 1.00 49.97 239 LYS A CA 1
ATOM 1752 C C . LYS A 1 239 ? -8.568 12.491 77.112 1.00 49.97 239 LYS A C 1
ATOM 1754 O O . LYS A 1 239 ? -8.726 11.279 77.065 1.00 49.97 239 LYS A O 1
ATOM 1759 N N . LYS A 1 240 ? -8.058 13.143 78.162 1.00 49.66 240 LYS A N 1
ATOM 1760 C CA . LYS A 1 240 ? -8.007 12.705 79.572 1.00 49.66 240 LYS A CA 1
ATOM 1761 C C . LYS A 1 240 ? -7.182 11.457 79.924 1.00 49.66 240 LYS A C 1
ATOM 1763 O O . LYS A 1 240 ? -7.723 10.364 80.009 1.00 49.66 240 LYS A O 1
ATOM 1768 N N . SER A 1 241 ? -5.977 11.706 80.433 1.00 48.59 241 SER A N 1
ATOM 1769 C CA . SER A 1 241 ? -5.471 10.997 81.618 1.00 48.59 241 SER A CA 1
ATOM 1770 C C . SER A 1 241 ? -4.928 12.007 82.629 1.00 48.59 241 SER A C 1
ATOM 1772 O O . SER A 1 241 ? -3.756 12.364 82.622 1.00 48.59 241 SER A O 1
ATOM 1774 N N . ASN A 1 242 ? -5.832 12.494 83.482 1.00 47.88 242 ASN A N 1
ATOM 1775 C CA . ASN A 1 242 ? -5.520 13.052 84.795 1.00 47.88 242 ASN A CA 1
ATOM 1776 C C . ASN A 1 242 ? -6.551 12.468 85.784 1.00 47.88 242 ASN A C 1
ATOM 1778 O O . ASN A 1 242 ? -7.720 12.857 85.710 1.00 47.88 242 ASN A O 1
ATOM 1782 N N . ARG A 1 243 ? -6.098 11.508 86.613 1.00 45.25 243 ARG A N 1
ATOM 1783 C CA . ARG A 1 243 ? -6.739 10.671 87.672 1.00 45.25 243 ARG A CA 1
ATOM 1784 C C . ARG A 1 243 ? -6.357 9.205 87.409 1.00 45.25 243 ARG A C 1
ATOM 1786 O O . ARG A 1 243 ? -6.615 8.748 86.305 1.00 45.25 243 ARG A O 1
ATOM 1793 N N . GLU A 1 244 ? -5.738 8.422 88.288 1.00 43.72 244 GLU A N 1
ATOM 1794 C CA . GLU A 1 244 ? -5.468 8.436 89.739 1.00 43.72 244 GLU A CA 1
ATOM 1795 C C . GLU A 1 244 ? -4.133 7.725 90.011 1.00 43.72 244 GLU A C 1
ATOM 1797 O O . GLU A 1 244 ? -3.752 6.867 89.182 1.00 43.72 244 GLU A O 1
#

Sequence (244 aa):
MTRLLTAVLLALVIFPALPGAGWARQADLDCRAFETFDEANAYYAEQPDAASAIDDDGDGEACEVYFGLETRDNSPVPDPAASRADDAKVTDDLDCEDFATQEEAQAVLDADPGDPNNLDPNQDGIACALLPSADEAGVAYAQDTADPNAEASDDREARRAARRARREQDAGANSQDTSNAATLTCNDFFTQEEAQAAFDDDPEGQAGLDPDGSGIACPELPSAAEPEPDSAQADAADKKSNRE

Secondary structure (DSSP, 8-state):
------------------S-------S---GGG-SSHHHHHHHHHH-GGGHHHH-SS-SS--STTTTTSS----PPPPPTTTTTT-SS-------GGG-SSHHHHHHHHHH-TT-TT-S-TT-SS-TTTTSPPHHHHHHHHTTS-------SSSHHHHHHHHHHHHHHHHHHHTTTTTS-S----GGG-SSHHHHHHHHHH-TTTTTTT-TT-SS-S-TTSPPS--------------S-----

Foldseek 3Di:
DDDDDDDDPPPPPPDPPPPDPPPPDPDDPALVVDPDQVRQLVVCVVCVVCCVRFVVQQQSRGCCCVRVVDPPPNDRHDHPVCVPPPPDDPVPLDELVLDQAQVVQLVVCVVPVVPPNCQPVVSPSGGVVVHHHPVRSVVVVVVPDPDPDDDDDPVSVVVVVVVVVVVVVVVVCVVVVCVVVPQDALVNDQAQVVQLVVCVVPVPSNVNQPVPPPSGGVPVHHHPDDDDDDDPDDPDDPDDDDDD